Protein AF-A0A3N4SI50-F1 (afdb_monomer_lite)

pLDDT: mean 80.31, std 19.15, range [38.22, 98.5]

Foldseek 3Di:
DPVVLVVVLVVQQVVCVVVVHDPVRSVVSCVVVVSPPDPVVVVVVVVVVVVVVVVVVVVVVVVVVVVVVVVVVVVVVVVVVVVVVVCVVCVVVVVVVVVVVVVVVVVVVVVLVVVVCQQPPPDDPDDQAGPVPRAGPVHPVVVVSVVVVVCCVVVPPVCPVCVVVCPVVVPDPPVDPDDPPPPDDPPDDDDDDPDPDDDD

Secondary structure (DSSP, 8-state):
--HHHHHHHHHHHHHHHHTT--HHHHHHHHHHTTTTS-HHHHHHHHHHHHHHHHHHHHHHHHHHHHHHHHHHHHHHHHHHHHHHHHHHHHHHHHHHHHHHHHHHHHHHHHHHHHHHHHHHTT-SS--SB-TTT-PBSSPHHHHHHHHHHHHHHHH--THHHHHHHGGGTS----SS---S-SSS----------------

Structure (mmCIF, N/CA/C/O backbone):
data_AF-A0A3N4SI50-F1
#
_entry.id   AF-A0A3N4SI50-F1
#
loop_
_atom_site.group_PDB
_atom_site.id
_atom_site.type_symbol
_atom_site.label_atom_id
_atom_site.label_alt_id
_atom_site.label_comp_id
_atom_site.label_asym_id
_atom_site.label_entity_id
_atom_site.label_seq_id
_atom_site.pdbx_PDB_ins_code
_atom_site.Cartn_x
_atom_site.Cartn_y
_atom_site.Cartn_z
_atom_site.occupancy
_atom_site.B_iso_or_equiv
_atom_site.auth_seq_id
_atom_site.auth_comp_id
_atom_site.auth_asym_id
_atom_site.auth_atom_id
_atom_site.pdbx_PDB_model_num
ATOM 1 N N . MET A 1 1 ? -33.464 0.641 62.642 1.00 64.88 1 MET A N 1
ATOM 2 C CA . MET A 1 1 ? -33.722 -0.464 61.691 1.00 64.88 1 MET A CA 1
ATOM 3 C C . MET A 1 1 ? -34.466 0.121 60.498 1.00 64.88 1 MET A C 1
ATOM 5 O O . MET A 1 1 ? -35.507 0.731 60.708 1.00 64.88 1 MET A O 1
ATOM 9 N N . ASN A 1 2 ? -33.907 0.059 59.286 1.00 85.38 2 ASN A N 1
ATOM 10 C CA . ASN A 1 2 ? -34.529 0.665 58.105 1.00 85.38 2 ASN A CA 1
ATOM 11 C C . ASN A 1 2 ? -35.587 -0.292 57.536 1.00 85.38 2 ASN A C 1
ATOM 13 O O . ASN A 1 2 ? -35.250 -1.303 56.927 1.00 85.38 2 ASN A O 1
ATOM 17 N N . THR A 1 3 ? -36.867 0.011 57.743 1.00 89.81 3 THR A N 1
ATOM 18 C CA . THR A 1 3 ? -37.984 -0.847 57.311 1.00 89.81 3 THR A CA 1
ATOM 19 C C . THR A 1 3 ? -38.009 -1.073 55.799 1.00 89.81 3 THR A C 1
ATOM 21 O O . THR A 1 3 ? -38.461 -2.122 55.349 1.00 89.81 3 THR A O 1
ATOM 24 N N . LYS A 1 4 ? -37.460 -0.143 55.004 1.00 86.81 4 LYS A N 1
ATOM 25 C CA . LYS A 1 4 ? -37.360 -0.301 53.549 1.00 86.81 4 LYS A CA 1
ATOM 26 C C . LYS A 1 4 ? -36.383 -1.408 53.155 1.00 86.81 4 LYS A C 1
ATOM 28 O O . LYS A 1 4 ? -36.741 -2.226 52.318 1.00 86.81 4 LYS A O 1
ATOM 33 N N . SER A 1 5 ? -35.195 -1.481 53.766 1.00 86.31 5 SER A N 1
ATOM 34 C CA . SER A 1 5 ? -34.220 -2.527 53.407 1.00 86.31 5 SER A CA 1
ATOM 35 C C . SER A 1 5 ? -34.700 -3.913 53.832 1.00 86.31 5 SER A C 1
ATOM 37 O O . SER A 1 5 ? -34.540 -4.873 53.083 1.00 86.31 5 SER A O 1
ATOM 39 N N . VAL A 1 6 ? -35.365 -4.001 54.988 1.00 90.56 6 VAL A N 1
ATOM 40 C CA . VAL A 1 6 ? -35.972 -5.246 55.478 1.00 90.56 6 VAL A CA 1
ATOM 41 C C . VAL A 1 6 ? -37.062 -5.732 54.518 1.00 90.56 6 VAL A C 1
ATOM 43 O O . VAL A 1 6 ? -37.076 -6.907 54.160 1.00 90.56 6 VAL A O 1
ATOM 46 N N . ASN A 1 7 ? -37.926 -4.833 54.037 1.00 94.06 7 ASN A N 1
ATOM 47 C CA . ASN A 1 7 ? -38.970 -5.186 53.072 1.00 94.06 7 ASN A CA 1
ATOM 48 C C . ASN A 1 7 ? -38.390 -5.593 51.706 1.00 94.06 7 ASN A C 1
ATOM 50 O O . ASN A 1 7 ? -38.858 -6.567 51.117 1.00 94.06 7 ASN A O 1
ATOM 54 N N . SER A 1 8 ? -37.350 -4.905 51.221 1.00 91.88 8 SER A N 1
ATOM 55 C CA . SER A 1 8 ? -36.653 -5.289 49.985 1.00 91.88 8 SER A CA 1
ATOM 56 C C . SER A 1 8 ? -36.004 -6.673 50.099 1.00 91.88 8 SER A C 1
ATOM 58 O O . SER A 1 8 ? -36.165 -7.498 49.201 1.00 91.88 8 SER A O 1
ATOM 60 N N . ALA A 1 9 ? -35.338 -6.971 51.221 1.00 94.31 9 ALA A N 1
ATOM 61 C CA . ALA A 1 9 ? -34.749 -8.286 51.475 1.00 94.31 9 ALA A CA 1
ATOM 62 C C . ALA A 1 9 ? -35.808 -9.390 51.563 1.00 94.31 9 ALA A C 1
ATOM 64 O O . ALA A 1 9 ? -35.631 -10.450 50.965 1.00 94.31 9 ALA A O 1
ATOM 65 N N . ALA A 1 10 ? -36.935 -9.132 52.232 1.00 95.69 10 ALA A N 1
ATOM 66 C CA . ALA A 1 10 ? -38.049 -10.075 52.293 1.00 95.69 10 ALA A CA 1
ATOM 67 C C . ALA A 1 10 ? -38.590 -10.418 50.893 1.00 95.69 10 ALA A C 1
ATOM 69 O O . ALA A 1 10 ? -38.858 -11.585 50.614 1.00 95.69 10 ALA A O 1
ATOM 70 N N . GLY A 1 11 ? -38.685 -9.429 49.996 1.00 95.19 11 GLY A N 1
ATOM 71 C CA . GLY A 1 11 ? -39.087 -9.644 48.603 1.00 95.19 11 GLY A CA 1
ATOM 72 C C . GLY A 1 11 ? -38.116 -10.537 47.823 1.00 95.19 11 GLY A C 1
ATOM 73 O O . GLY A 1 11 ? -38.549 -11.491 47.176 1.00 95.19 11 GLY A O 1
ATOM 74 N N . VAL A 1 12 ? -36.806 -10.280 47.927 1.00 95.50 12 VAL A N 1
ATOM 75 C CA . VAL A 1 12 ? -35.766 -11.095 47.265 1.00 95.50 12 VAL A CA 1
ATOM 76 C C . VAL A 1 12 ? -35.757 -12.529 47.802 1.00 95.50 12 VAL A C 1
ATOM 78 O O . VAL A 1 12 ? -35.697 -13.479 47.020 1.00 95.50 12 VAL A O 1
ATOM 81 N N . ILE A 1 13 ? -35.885 -12.703 49.121 1.00 96.56 13 ILE A N 1
ATOM 82 C CA . ILE A 1 13 ? -35.959 -14.025 49.759 1.00 96.56 13 ILE A CA 1
ATOM 83 C C . ILE A 1 13 ? -37.198 -14.783 49.277 1.00 96.56 13 ILE A C 1
ATOM 85 O O . ILE A 1 13 ? -37.081 -15.940 48.880 1.00 96.56 13 ILE A O 1
ATOM 89 N N . LEU A 1 14 ? -38.372 -14.142 49.265 1.00 97.12 14 LEU A N 1
ATOM 90 C CA . LEU A 1 14 ? -39.615 -14.770 48.814 1.00 97.12 14 LEU A CA 1
ATOM 91 C C . LEU A 1 14 ? -39.518 -15.217 47.347 1.00 97.12 14 LEU A C 1
ATOM 93 O O . LEU A 1 14 ? -39.900 -16.339 47.019 1.00 97.12 14 LEU A O 1
ATOM 97 N N . ALA A 1 15 ? -38.959 -14.371 46.476 1.00 96.81 15 ALA A N 1
ATOM 98 C CA . ALA A 1 15 ? -38.754 -14.698 45.067 1.00 96.81 15 ALA A CA 1
ATOM 99 C C . ALA A 1 15 ? -37.772 -15.868 44.875 1.00 96.81 15 ALA A C 1
ATOM 101 O O . ALA A 1 15 ? -38.022 -16.763 44.067 1.00 96.81 15 ALA A O 1
ATOM 102 N N . ALA A 1 16 ? -36.676 -15.903 45.637 1.00 96.06 16 ALA A N 1
ATOM 103 C CA . ALA A 1 16 ? -35.707 -16.995 45.585 1.00 96.06 16 ALA A CA 1
ATOM 104 C C . ALA A 1 16 ? -36.288 -18.317 46.124 1.00 96.06 16 ALA A C 1
ATOM 106 O O . ALA A 1 16 ? -36.050 -19.378 45.540 1.00 96.06 16 ALA A O 1
ATOM 107 N N . LEU A 1 17 ? -37.100 -18.262 47.185 1.00 95.94 17 LEU A N 1
ATOM 108 C CA . LEU A 1 17 ? -37.821 -19.421 47.720 1.00 95.94 17 LEU A CA 1
ATOM 109 C C . LEU A 1 17 ? -38.847 -19.968 46.721 1.00 95.94 17 LEU A C 1
ATOM 111 O O . LEU A 1 17 ? -38.931 -21.181 46.553 1.00 95.94 17 LEU A O 1
ATOM 115 N N . ALA A 1 18 ? -39.564 -19.101 46.000 1.00 97.38 18 ALA A N 1
ATOM 116 C CA . ALA A 1 18 ? -40.487 -19.521 44.941 1.00 97.38 18 ALA A CA 1
ATOM 117 C C . ALA A 1 18 ? -39.779 -20.266 43.790 1.00 97.38 18 ALA A C 1
ATOM 119 O O . ALA A 1 18 ? -40.390 -21.090 43.115 1.00 97.38 18 ALA A O 1
ATOM 120 N N . GLN A 1 19 ? -38.481 -20.016 43.591 1.00 96.56 19 GLN A N 1
ATOM 121 C CA . GLN A 1 19 ? -37.628 -20.740 42.642 1.00 96.56 19 GLN A CA 1
ATOM 122 C C . GLN A 1 19 ? -36.961 -21.993 43.246 1.00 96.56 19 GLN A C 1
ATOM 124 O O . GLN A 1 19 ? -36.093 -22.579 42.603 1.00 96.56 19 GLN A O 1
ATOM 129 N N . ASN A 1 20 ? -37.320 -22.402 44.470 1.00 96.44 20 ASN A N 1
ATOM 130 C CA . ASN A 1 20 ? -36.688 -23.501 45.212 1.00 96.44 20 ASN A CA 1
ATOM 131 C C . ASN A 1 20 ? -35.159 -23.355 45.356 1.00 96.44 20 ASN A C 1
ATOM 133 O O . ASN A 1 20 ? -34.418 -24.341 45.331 1.00 96.44 20 ASN A O 1
ATOM 137 N N . ARG A 1 21 ? -34.656 -22.121 45.494 1.00 94.94 21 ARG A N 1
ATOM 138 C CA . ARG A 1 21 ? -33.222 -21.878 45.708 1.00 94.94 21 ARG A CA 1
ATOM 139 C C . ARG A 1 21 ? -32.805 -22.352 47.104 1.00 94.94 21 ARG A C 1
ATOM 141 O O . ARG A 1 21 ? -33.527 -22.167 48.080 1.00 94.94 21 ARG A O 1
ATOM 148 N N . THR A 1 22 ? -31.606 -22.924 47.208 1.00 97.06 22 THR A N 1
ATOM 149 C CA . THR A 1 22 ? -30.990 -23.279 48.498 1.00 97.06 22 THR A CA 1
ATOM 150 C C . THR A 1 22 ? -30.609 -22.024 49.288 1.00 97.06 22 THR A C 1
ATOM 152 O O . THR A 1 22 ? -30.542 -20.929 48.731 1.00 97.06 22 THR A O 1
ATOM 155 N N . ALA A 1 23 ? -30.284 -22.171 50.576 1.00 95.00 23 ALA A N 1
ATOM 156 C CA . ALA A 1 23 ? -29.818 -21.056 51.407 1.00 95.00 23 ALA A CA 1
ATOM 157 C C . ALA A 1 23 ? -28.616 -20.309 50.793 1.00 95.00 23 ALA A C 1
ATOM 159 O O . ALA A 1 23 ? -28.591 -19.082 50.800 1.00 95.00 23 ALA A O 1
ATOM 160 N N . ALA A 1 24 ? -27.671 -21.034 50.181 1.00 94.81 24 ALA A N 1
ATOM 161 C CA . ALA A 1 24 ? -26.560 -20.433 49.441 1.00 94.81 24 ALA A CA 1
ATOM 162 C C . ALA A 1 24 ? -27.048 -19.626 48.223 1.00 94.81 24 ALA A C 1
ATOM 164 O O . ALA A 1 24 ? -26.570 -18.524 47.977 1.00 94.81 24 ALA A O 1
ATOM 165 N N . GLY A 1 25 ? -28.047 -20.135 47.495 1.00 94.31 25 GLY A N 1
ATOM 166 C CA . GLY A 1 25 ? -28.667 -19.414 46.383 1.00 94.31 25 GLY A CA 1
ATOM 167 C C . GLY A 1 25 ? -29.425 -18.155 46.816 1.00 94.31 25 GLY A C 1
ATOM 168 O O . GLY A 1 25 ? -29.418 -17.170 46.084 1.00 94.31 25 GLY A O 1
ATOM 169 N N . ILE A 1 26 ? -30.047 -18.164 47.999 1.00 95.31 26 ILE A N 1
ATOM 170 C CA . ILE A 1 26 ? -30.710 -16.990 48.588 1.00 95.31 26 ILE A CA 1
ATOM 171 C C . ILE A 1 26 ? -29.673 -15.953 49.029 1.00 95.31 26 ILE A C 1
ATOM 173 O O . ILE A 1 26 ? -29.846 -14.771 48.745 1.00 95.31 26 ILE A O 1
ATOM 177 N N . ALA A 1 27 ? -28.583 -16.381 49.673 1.00 92.62 27 ALA A N 1
ATOM 178 C CA . ALA A 1 27 ? -27.484 -15.493 50.047 1.00 92.62 27 ALA A CA 1
ATOM 179 C C . ALA A 1 27 ? -26.884 -14.806 48.810 1.00 92.62 27 ALA A C 1
ATOM 181 O O . ALA A 1 27 ? -26.760 -13.586 48.792 1.00 92.62 27 ALA A O 1
ATOM 182 N N . LEU A 1 28 ? -26.642 -15.565 47.738 1.00 92.75 28 LEU A N 1
ATOM 183 C CA . LEU A 1 28 ? -26.127 -15.038 46.472 1.00 92.75 28 LEU A CA 1
ATOM 184 C C . LEU A 1 28 ? -27.125 -14.088 45.781 1.00 92.75 28 LEU A C 1
ATOM 186 O O . LEU A 1 28 ? -26.728 -13.104 45.160 1.00 92.75 28 LEU A O 1
ATOM 190 N N . ALA A 1 29 ? -28.434 -14.333 45.917 1.00 92.31 29 ALA A N 1
ATOM 191 C CA . ALA A 1 29 ? -29.478 -13.423 45.439 1.00 92.31 29 ALA A CA 1
ATOM 192 C C . ALA A 1 29 ? -29.528 -12.108 46.241 1.00 92.31 29 ALA A C 1
ATOM 194 O O . ALA A 1 29 ? -29.706 -11.039 45.666 1.00 92.31 29 ALA A O 1
ATOM 195 N N . LEU A 1 30 ? -29.345 -12.165 47.563 1.00 93.19 30 LEU A N 1
ATOM 196 C CA . LEU A 1 30 ? -29.268 -10.974 48.416 1.00 93.19 30 LEU A CA 1
ATOM 197 C C . LEU A 1 30 ? -27.982 -10.173 48.170 1.00 93.19 30 LEU A C 1
ATOM 199 O O . LEU A 1 30 ? -28.022 -8.944 48.166 1.00 93.19 30 LEU A O 1
ATOM 203 N N . GLU A 1 31 ? -26.864 -10.860 47.938 1.00 89.81 31 GLU A N 1
ATOM 204 C CA . GLU A 1 31 ? -25.577 -10.251 47.600 1.00 89.81 31 GLU A CA 1
ATOM 205 C C . GLU A 1 31 ? -25.619 -9.567 46.229 1.00 89.81 31 GLU A C 1
ATOM 207 O O . GLU A 1 31 ? -25.266 -8.398 46.120 1.00 89.81 31 GLU A O 1
ATOM 212 N N . SER A 1 32 ? -26.158 -10.237 45.204 1.00 87.06 32 SER A N 1
ATOM 213 C CA . SER A 1 32 ? -26.346 -9.650 43.863 1.00 87.06 32 SER A CA 1
ATOM 214 C C . SER A 1 32 ? -27.360 -8.504 43.830 1.00 87.06 32 SER A C 1
ATOM 216 O O . SER A 1 32 ? -27.238 -7.603 43.005 1.00 87.06 32 SER A O 1
ATOM 218 N N . ALA A 1 33 ? -28.328 -8.490 44.749 1.00 88.25 33 ALA A N 1
ATOM 219 C CA . ALA A 1 33 ? -29.213 -7.347 44.963 1.00 88.25 33 ALA A CA 1
ATOM 220 C C . ALA A 1 33 ? -28.548 -6.197 45.754 1.00 88.25 33 ALA A C 1
ATOM 222 O O . ALA A 1 33 ? -29.201 -5.186 46.010 1.00 88.25 33 ALA A O 1
ATOM 223 N N . GLY A 1 34 ? -27.289 -6.350 46.187 1.00 86.88 34 GLY A N 1
ATOM 224 C CA . GLY A 1 34 ? -26.553 -5.362 46.981 1.00 86.88 34 GLY A CA 1
ATOM 225 C C . GLY A 1 34 ? -27.074 -5.193 48.412 1.00 86.88 34 GLY A C 1
ATOM 226 O O . GLY A 1 34 ? -26.699 -4.246 49.097 1.00 86.88 34 GLY A O 1
ATOM 227 N N . LEU A 1 35 ? -27.944 -6.091 48.891 1.00 90.00 35 LEU A N 1
ATOM 228 C CA . LEU A 1 35 ? -28.627 -5.959 50.186 1.00 90.00 35 LEU A CA 1
ATOM 229 C C . LEU A 1 35 ? -27.773 -6.405 51.379 1.00 90.00 35 LEU A C 1
ATOM 231 O O . LEU A 1 35 ? -28.127 -6.115 52.521 1.00 90.00 35 LEU A O 1
ATOM 235 N N . LEU A 1 36 ? -26.671 -7.113 51.119 1.00 89.19 36 LEU A N 1
ATOM 236 C CA . LEU A 1 36 ? -25.689 -7.515 52.133 1.00 89.19 36 LEU A CA 1
ATOM 237 C C . LEU A 1 36 ? -24.521 -6.525 52.260 1.00 89.19 36 LEU A C 1
ATOM 239 O O . LEU A 1 36 ? -23.681 -6.686 53.142 1.00 89.19 36 LEU A O 1
ATOM 243 N N . MET A 1 37 ? -24.469 -5.505 51.401 1.00 90.25 37 MET A N 1
ATOM 244 C CA . MET A 1 37 ? -23.408 -4.502 51.392 1.00 90.25 37 MET A CA 1
ATOM 245 C C . MET A 1 37 ? -23.799 -3.269 52.205 1.00 90.25 37 MET A C 1
ATOM 247 O O . MET A 1 37 ? -24.982 -2.951 52.356 1.00 90.25 37 MET A O 1
ATOM 251 N N . SER A 1 38 ? -22.800 -2.551 52.726 1.00 89.31 38 SER A N 1
ATOM 252 C CA . SER A 1 38 ? -23.051 -1.217 53.271 1.00 89.31 38 SER A CA 1
ATOM 253 C C . SER A 1 38 ? -23.469 -0.273 52.131 1.00 89.31 38 SER A C 1
ATOM 255 O O . SER A 1 38 ? -23.073 -0.489 50.980 1.00 89.31 38 SER A O 1
ATOM 257 N N . PRO A 1 39 ? -24.278 0.763 52.407 1.00 83.50 39 PRO A N 1
ATOM 258 C CA . PRO A 1 39 ? -24.694 1.711 51.377 1.00 83.50 39 PRO A CA 1
ATOM 259 C C . PRO A 1 39 ? -23.504 2.423 50.717 1.00 83.50 39 PRO A C 1
ATOM 261 O O . PRO A 1 39 ? -23.576 2.731 49.532 1.00 83.50 39 PRO A O 1
ATOM 264 N N . GLU A 1 40 ? -22.405 2.631 51.446 1.00 89.50 40 GLU A N 1
ATOM 265 C CA . GLU A 1 40 ? -21.154 3.175 50.909 1.00 89.50 40 GLU A CA 1
ATOM 266 C C . GLU A 1 40 ? -20.523 2.202 49.906 1.00 89.50 40 GLU A C 1
ATOM 268 O O . GLU A 1 40 ? -20.266 2.576 48.768 1.00 89.50 40 GLU A O 1
ATOM 273 N N . ALA A 1 41 ? -20.381 0.925 50.273 1.00 90.19 41 ALA A N 1
ATOM 274 C CA . ALA A 1 41 ? -19.809 -0.082 49.383 1.00 90.19 41 ALA A CA 1
ATOM 275 C C . ALA A 1 41 ? -20.677 -0.324 48.130 1.00 90.19 41 ALA A C 1
ATOM 277 O O . ALA A 1 41 ? -20.154 -0.578 47.046 1.00 90.19 41 ALA A O 1
ATOM 278 N N . ALA A 1 42 ? -22.006 -0.228 48.255 1.00 84.19 42 ALA A N 1
ATOM 279 C CA . ALA A 1 42 ? -22.916 -0.300 47.113 1.00 84.19 42 ALA A CA 1
ATOM 280 C C . ALA A 1 42 ? -22.772 0.918 46.181 1.00 84.19 42 ALA A C 1
ATOM 282 O O . ALA A 1 42 ? -22.823 0.762 44.961 1.00 84.19 42 ALA A O 1
ATOM 283 N N . ALA A 1 43 ? -22.566 2.117 46.738 1.00 87.50 43 ALA A N 1
ATOM 284 C CA . ALA A 1 43 ? -22.291 3.320 45.957 1.00 87.50 43 ALA A CA 1
ATOM 285 C C . ALA A 1 43 ? -20.937 3.229 45.232 1.00 87.50 43 ALA A C 1
ATOM 287 O O . ALA A 1 43 ? -20.865 3.552 44.047 1.00 87.50 43 ALA A O 1
ATOM 288 N N . ASP A 1 44 ? -19.901 2.709 45.893 1.00 91.12 44 ASP A N 1
ATOM 289 C CA . ASP A 1 44 ? -18.579 2.502 45.293 1.00 91.12 44 ASP A CA 1
ATOM 290 C C . ASP A 1 44 ? -18.628 1.476 44.151 1.00 91.12 44 ASP A C 1
ATOM 292 O O . ASP A 1 44 ? -18.066 1.702 43.076 1.00 91.12 44 ASP A O 1
ATOM 296 N N . LEU A 1 45 ? -19.355 0.366 44.326 1.00 88.12 45 LEU A N 1
ATOM 297 C CA . LEU A 1 45 ? -19.574 -0.602 43.247 1.00 88.12 45 LEU A CA 1
ATOM 298 C C . LEU A 1 45 ? -20.359 -0.002 42.078 1.00 88.12 45 LEU A C 1
ATOM 300 O O . LEU A 1 45 ? -20.024 -0.252 40.923 1.00 88.12 45 LEU A O 1
ATOM 304 N N . ALA A 1 46 ? -21.386 0.803 42.352 1.00 86.88 46 ALA A N 1
ATOM 305 C CA . ALA A 1 46 ? -22.135 1.479 41.299 1.00 86.88 46 ALA A CA 1
ATOM 306 C C . ALA A 1 46 ? -21.251 2.477 40.529 1.00 86.88 46 ALA A C 1
ATOM 308 O O . ALA A 1 46 ? -21.308 2.524 39.297 1.00 86.88 46 ALA A O 1
ATOM 309 N N . SER A 1 47 ? -20.398 3.228 41.234 1.00 91.94 47 SER A N 1
ATOM 310 C CA . SER A 1 47 ? -19.430 4.147 40.625 1.00 91.94 47 SER A CA 1
ATOM 311 C C . SER A 1 47 ? -18.433 3.392 39.749 1.00 91.94 47 SER A C 1
ATOM 313 O O . SER A 1 47 ? -18.326 3.670 38.559 1.00 91.94 47 SER A O 1
ATOM 315 N N . THR A 1 48 ? -17.774 2.370 40.298 1.00 93.44 48 THR A N 1
ATOM 316 C CA . THR A 1 48 ? -16.769 1.578 39.566 1.00 93.44 48 THR A CA 1
ATOM 317 C C . THR A 1 48 ? -17.365 0.820 38.382 1.00 93.44 48 THR A C 1
ATOM 319 O O . THR A 1 48 ? -16.731 0.736 37.334 1.00 93.44 48 THR A O 1
ATOM 322 N N . SER A 1 49 ? -18.596 0.312 38.499 1.00 91.62 49 SER A N 1
ATOM 323 C CA . SER A 1 49 ? -19.313 -0.294 37.373 1.00 91.62 49 SER A CA 1
ATOM 324 C C . SER A 1 49 ? -19.603 0.722 36.272 1.00 91.62 49 SER A C 1
ATOM 326 O O . SER A 1 49 ? -19.532 0.369 35.098 1.00 91.62 49 SER A O 1
ATOM 328 N N . THR A 1 50 ? -19.944 1.961 36.629 1.00 95.06 50 THR A N 1
ATOM 329 C CA . THR A 1 50 ? -20.190 3.026 35.649 1.00 95.06 50 THR A CA 1
ATOM 330 C C . THR A 1 50 ? -18.893 3.395 34.935 1.00 95.06 50 THR A C 1
ATOM 332 O O . THR A 1 50 ? -18.862 3.431 33.706 1.00 95.06 50 THR A O 1
ATOM 335 N N . ASP A 1 51 ? -17.801 3.562 35.682 1.00 95.62 51 ASP A N 1
ATOM 336 C CA . ASP A 1 5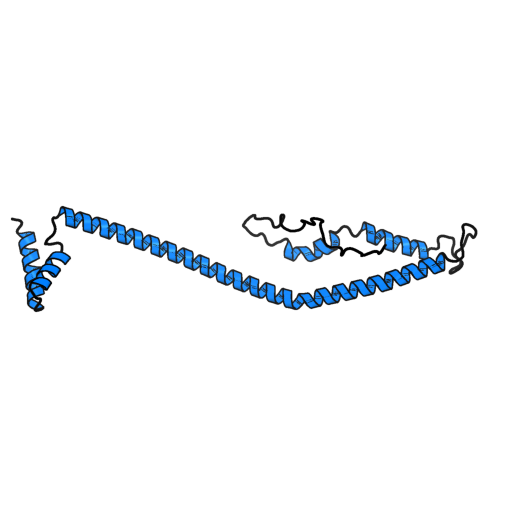1 ? -16.480 3.857 35.121 1.00 95.62 51 ASP A CA 1
ATOM 337 C C . ASP A 1 51 ? -15.993 2.729 34.200 1.00 95.62 51 ASP A C 1
ATOM 339 O O . ASP A 1 51 ? -15.496 2.985 33.103 1.00 95.62 51 ASP A O 1
ATOM 343 N N . ALA A 1 52 ? -16.194 1.469 34.597 1.00 95.81 52 ALA A N 1
ATOM 344 C CA . ALA A 1 52 ? -15.838 0.310 33.783 1.00 95.81 52 ALA A CA 1
ATOM 345 C C . ALA A 1 52 ? -16.615 0.265 32.458 1.00 95.81 52 ALA A C 1
ATOM 347 O O . ALA A 1 52 ? -16.033 -0.072 31.426 1.00 95.81 52 ALA A O 1
ATOM 348 N N . VAL A 1 53 ? -17.903 0.630 32.464 1.00 97.06 53 VAL A N 1
ATOM 349 C CA . VAL A 1 53 ? -18.708 0.735 31.236 1.00 97.06 53 VAL A CA 1
ATOM 350 C C . VAL A 1 53 ? -18.171 1.844 30.335 1.00 97.06 53 VAL A C 1
ATOM 352 O O . VAL A 1 53 ? -17.962 1.598 29.151 1.00 97.06 53 VAL A O 1
ATOM 355 N N . VAL A 1 54 ? -17.861 3.023 30.884 1.00 97.38 54 VAL A N 1
ATOM 356 C CA . VAL A 1 54 ? -17.299 4.141 30.106 1.00 97.38 54 VAL A CA 1
ATOM 357 C C . VAL A 1 54 ? -15.965 3.755 29.461 1.00 97.38 54 VAL A C 1
ATOM 359 O O . VAL A 1 54 ? -15.755 4.011 28.276 1.00 97.38 54 VAL A O 1
ATOM 362 N N . VAL A 1 55 ? -15.073 3.098 30.207 1.00 97.88 55 VAL A N 1
ATOM 363 C CA . VAL A 1 55 ? -13.787 2.618 29.676 1.00 97.88 55 VAL A CA 1
ATOM 364 C C . VAL A 1 55 ? -14.001 1.567 28.584 1.00 97.88 55 VAL A C 1
ATOM 366 O O . VAL A 1 55 ? -13.339 1.615 27.547 1.00 97.88 55 VAL A O 1
ATOM 369 N N . ALA A 1 56 ? -14.940 0.637 28.775 1.00 97.19 56 ALA A N 1
ATOM 370 C CA . ALA A 1 56 ? -15.254 -0.378 27.774 1.00 97.19 56 ALA A CA 1
ATOM 371 C C . ALA A 1 56 ? -15.816 0.238 26.483 1.00 97.19 56 ALA A C 1
ATOM 373 O O . ALA A 1 56 ? -15.416 -0.160 25.391 1.00 97.19 56 ALA A O 1
ATOM 374 N N . GLU A 1 57 ? -16.699 1.232 26.587 1.00 97.88 57 GLU A N 1
ATOM 375 C CA . GLU A 1 57 ? -17.240 1.952 25.430 1.00 97.88 57 GLU A CA 1
ATOM 376 C C . GLU A 1 57 ? -16.143 2.703 24.668 1.00 97.88 57 GLU A C 1
ATOM 378 O O . GLU A 1 57 ? -16.072 2.611 23.441 1.00 97.88 57 GLU A O 1
ATOM 383 N N . GLN A 1 58 ? -15.239 3.383 25.379 1.00 98.12 58 GLN A N 1
ATOM 384 C CA . GLN A 1 58 ? -14.094 4.060 24.766 1.00 98.12 58 GLN A CA 1
ATOM 385 C C . GLN A 1 58 ? -13.177 3.080 24.026 1.00 98.12 58 GLN A C 1
ATOM 387 O O . GLN A 1 58 ? -12.811 3.341 22.880 1.00 98.12 58 GLN A O 1
ATOM 392 N N . ALA A 1 59 ? -12.868 1.934 24.638 1.00 97.75 59 ALA A N 1
ATOM 393 C CA . ALA A 1 59 ? -12.049 0.895 24.018 1.00 97.75 59 ALA A CA 1
ATOM 394 C C . ALA A 1 59 ? -12.717 0.296 22.768 1.00 97.75 59 ALA A C 1
ATOM 396 O O . ALA A 1 59 ? -12.051 0.032 21.767 1.00 97.75 59 ALA A O 1
ATOM 397 N N . VAL A 1 60 ? -14.042 0.109 22.788 1.00 98.19 60 VAL A N 1
ATOM 398 C CA . VAL A 1 60 ? -14.797 -0.362 21.616 1.00 98.19 60 VAL A CA 1
ATOM 399 C C . VAL A 1 60 ? -14.747 0.659 20.479 1.00 98.19 60 VAL A C 1
ATOM 401 O O . VAL A 1 60 ? -14.574 0.271 19.323 1.00 98.19 60 VAL A O 1
ATOM 404 N N . GLU A 1 61 ? -14.879 1.952 20.774 1.00 98.25 61 GLU A N 1
ATOM 405 C CA . GLU A 1 61 ? -14.779 3.004 19.756 1.00 98.25 61 GLU A CA 1
ATOM 406 C C . GLU A 1 61 ? -13.362 3.139 19.184 1.00 98.25 61 GLU A C 1
ATOM 408 O O . GLU A 1 61 ? -13.201 3.324 17.977 1.00 98.25 61 GLU A O 1
ATOM 413 N N . GLU A 1 62 ? -12.326 2.995 20.010 1.00 98.31 62 GLU A N 1
ATOM 414 C CA . GLU A 1 62 ? -10.937 2.945 19.547 1.00 98.31 62 GLU A CA 1
ATOM 415 C C . GLU A 1 62 ? -10.701 1.748 18.617 1.00 98.31 62 GLU A C 1
ATOM 417 O O . GLU A 1 62 ? -10.237 1.927 17.490 1.00 98.31 62 GLU A O 1
ATOM 422 N N . LEU A 1 63 ? -11.148 0.554 19.015 1.00 98.12 63 LEU A N 1
ATOM 423 C CA . LEU A 1 63 ? -11.016 -0.656 18.205 1.00 98.12 63 LEU A CA 1
ATOM 424 C C . LEU A 1 63 ? -11.748 -0.545 16.856 1.00 98.12 63 LEU A C 1
ATOM 426 O O . LEU A 1 63 ? -11.249 -1.021 15.834 1.00 98.12 63 LEU A O 1
ATOM 430 N N . LYS A 1 64 ? -12.918 0.107 16.815 1.00 98.25 64 LYS A N 1
ATOM 431 C CA . LYS A 1 64 ? -13.625 0.389 15.552 1.00 98.25 64 LYS A CA 1
ATOM 432 C C . LYS A 1 64 ? -12.791 1.278 14.630 1.00 98.25 64 LYS A C 1
ATOM 434 O O . LYS A 1 64 ? -12.660 0.960 13.448 1.00 98.25 64 LYS A O 1
ATOM 439 N N . ARG A 1 65 ? -12.180 2.344 15.158 1.00 98.38 65 ARG A N 1
ATOM 440 C CA . ARG A 1 65 ? -11.302 3.232 14.373 1.00 98.38 65 ARG A CA 1
ATOM 441 C C . ARG A 1 65 ? -10.088 2.482 13.834 1.00 98.38 65 ARG A C 1
ATOM 443 O O . ARG A 1 65 ? -9.762 2.618 12.655 1.00 98.38 65 ARG A O 1
ATOM 450 N N . GLU A 1 66 ? -9.447 1.659 14.659 1.00 97.94 66 GLU A N 1
ATOM 451 C CA . GLU A 1 66 ? -8.319 0.824 14.230 1.00 97.94 66 GLU A CA 1
ATOM 452 C C . GLU A 1 66 ? -8.722 -0.176 13.143 1.00 97.94 66 GLU A C 1
ATOM 454 O O . GLU A 1 66 ? -7.981 -0.386 12.176 1.00 97.94 66 GLU A O 1
ATOM 459 N N . HIS A 1 67 ? -9.916 -0.763 13.253 1.00 98.12 67 HIS A N 1
ATOM 460 C CA . HIS A 1 67 ? -10.442 -1.671 12.243 1.00 98.12 67 HIS A CA 1
ATOM 461 C C . HIS A 1 67 ? -10.673 -0.966 10.900 1.00 98.12 67 HIS A C 1
ATOM 463 O O . HIS A 1 67 ? -10.293 -1.496 9.854 1.00 98.12 67 HIS A O 1
ATOM 469 N N . GLU A 1 68 ? -11.233 0.245 10.912 1.00 98.31 68 GLU A N 1
ATOM 470 C CA . GLU A 1 68 ? -11.417 1.066 9.710 1.00 98.31 68 GLU A CA 1
ATOM 471 C C . GLU A 1 68 ? -10.082 1.463 9.066 1.00 98.31 68 GLU A C 1
ATOM 473 O O . GLU A 1 68 ? -9.930 1.399 7.844 1.00 98.31 68 GLU A O 1
ATOM 478 N N . VAL A 1 69 ? -9.086 1.853 9.868 1.00 98.25 69 VAL A N 1
ATOM 479 C CA . VAL A 1 69 ? -7.725 2.130 9.375 1.00 98.25 69 VAL A CA 1
ATOM 480 C C . VAL A 1 69 ? -7.118 0.873 8.755 1.00 98.25 69 VAL A C 1
ATOM 482 O O . VAL A 1 69 ? -6.624 0.918 7.630 1.00 98.25 69 VAL A O 1
ATOM 485 N N . SER A 1 70 ? -7.229 -0.268 9.430 1.00 97.75 70 SER A N 1
ATOM 486 C CA . SER A 1 70 ? -6.712 -1.549 8.944 1.00 97.75 70 SER A CA 1
ATOM 487 C C . SER A 1 70 ? -7.410 -2.018 7.664 1.00 97.75 70 SER A C 1
ATOM 489 O O . SER A 1 70 ? -6.779 -2.635 6.808 1.00 97.75 70 SER A O 1
ATOM 491 N N . ALA A 1 71 ? -8.707 -1.745 7.504 1.00 98.50 71 ALA A N 1
ATOM 492 C CA . ALA A 1 71 ? -9.433 -2.011 6.263 1.00 98.50 71 ALA A CA 1
ATOM 493 C C . ALA A 1 71 ? -8.891 -1.155 5.110 1.00 98.50 71 ALA A C 1
ATOM 495 O O . ALA A 1 71 ? -8.496 -1.704 4.084 1.00 98.50 71 ALA A O 1
ATOM 496 N N . ARG A 1 72 ? -8.741 0.160 5.323 1.00 98.25 72 ARG A N 1
ATOM 497 C CA . ARG A 1 72 ? -8.159 1.074 4.325 1.00 98.25 72 ARG A CA 1
ATOM 498 C C . ARG A 1 72 ? -6.741 0.674 3.913 1.00 98.25 72 ARG A C 1
ATOM 500 O O . ARG A 1 72 ? -6.407 0.727 2.731 1.00 98.25 72 ARG A O 1
ATOM 507 N N . LEU A 1 73 ? -5.908 0.254 4.867 1.00 98.00 73 LEU A N 1
ATOM 508 C CA . LEU A 1 73 ? -4.547 -0.205 4.579 1.00 98.00 73 LEU A CA 1
ATOM 509 C C . LEU A 1 73 ? -4.535 -1.492 3.746 1.00 98.00 73 LEU A C 1
ATOM 511 O O . LEU A 1 73 ? -3.735 -1.600 2.819 1.00 98.00 73 LEU A O 1
ATOM 515 N N . ARG A 1 74 ? -5.437 -2.442 4.022 1.00 98.38 74 ARG A N 1
ATOM 516 C CA . ARG A 1 74 ? -5.576 -3.663 3.212 1.00 98.38 74 ARG A CA 1
ATOM 517 C C . ARG A 1 74 ? -5.992 -3.353 1.776 1.00 98.38 74 ARG A C 1
ATOM 519 O O . ARG A 1 74 ? -5.393 -3.900 0.853 1.00 98.38 74 ARG A O 1
ATOM 526 N N . ASP A 1 75 ? -6.937 -2.437 1.582 1.00 98.38 75 ASP A N 1
ATOM 527 C CA . ASP A 1 75 ? -7.359 -2.014 0.241 1.00 98.38 75 ASP A CA 1
ATOM 528 C C . ASP A 1 75 ? -6.207 -1.341 -0.523 1.00 98.38 75 ASP A C 1
ATOM 530 O O . ASP A 1 75 ? -5.971 -1.627 -1.699 1.00 98.38 75 ASP A O 1
ATOM 534 N N . ARG A 1 76 ? -5.426 -0.492 0.160 1.00 98.00 76 ARG A N 1
ATOM 535 C CA . ARG A 1 76 ? -4.257 0.165 -0.437 1.00 98.00 76 ARG A CA 1
ATOM 536 C C . ARG A 1 76 ? -3.152 -0.823 -0.807 1.00 98.00 76 ARG A C 1
ATOM 538 O O . ARG A 1 76 ? -2.531 -0.664 -1.857 1.00 98.00 76 ARG A O 1
ATOM 545 N N . LEU A 1 77 ? -2.908 -1.833 0.027 1.00 98.25 77 LEU A N 1
ATOM 546 C CA . LEU A 1 77 ? -1.962 -2.906 -0.282 1.00 98.25 77 LEU A CA 1
ATOM 547 C C . LEU A 1 77 ? -2.400 -3.683 -1.526 1.00 98.25 77 LEU A C 1
ATOM 549 O O . LEU A 1 77 ? -1.590 -3.859 -2.432 1.00 98.25 77 LEU A O 1
ATOM 553 N N . ALA A 1 78 ? -3.683 -4.039 -1.631 1.00 98.50 78 ALA A N 1
ATOM 554 C CA . ALA A 1 78 ? -4.215 -4.719 -2.811 1.00 98.50 78 ALA A CA 1
ATOM 555 C C . ALA A 1 78 ? -4.061 -3.878 -4.098 1.00 9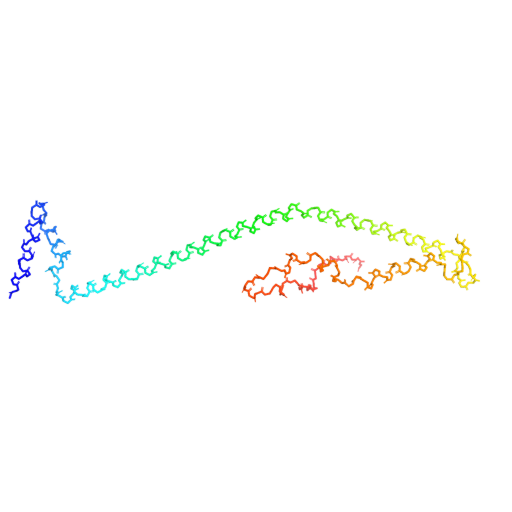8.50 78 ALA A C 1
ATOM 557 O O . ALA A 1 78 ? -3.704 -4.409 -5.153 1.00 98.50 78 ALA A O 1
ATOM 558 N N . GLU A 1 79 ? -4.269 -2.556 -4.032 1.00 98.38 79 GLU A N 1
ATOM 559 C CA . GLU A 1 79 ? -4.039 -1.652 -5.172 1.00 98.38 79 GLU A CA 1
ATOM 560 C C . GLU A 1 79 ? -2.560 -1.634 -5.601 1.00 98.38 79 GLU A C 1
ATOM 562 O O . GLU A 1 79 ? -2.255 -1.695 -6.799 1.00 98.38 79 GLU A O 1
ATOM 567 N N . LEU A 1 80 ? -1.639 -1.557 -4.634 1.00 97.94 80 LEU A N 1
ATOM 568 C CA . LEU A 1 80 ? -0.197 -1.537 -4.887 1.00 97.94 80 LEU A CA 1
ATOM 569 C C . LEU A 1 80 ? 0.304 -2.867 -5.454 1.00 97.94 80 LEU A C 1
ATOM 571 O O . LEU A 1 80 ? 1.102 -2.863 -6.391 1.00 97.94 80 LEU A O 1
ATOM 575 N N . GLU A 1 81 ? -0.192 -3.994 -4.949 1.00 98.19 81 GLU A N 1
ATOM 576 C CA . GLU A 1 81 ? 0.115 -5.322 -5.482 1.00 98.19 81 GLU A CA 1
ATOM 577 C C . GLU A 1 81 ? -0.378 -5.472 -6.925 1.00 98.19 81 GLU A C 1
ATOM 579 O O . GLU A 1 81 ? 0.373 -5.924 -7.791 1.00 98.19 81 GLU A O 1
ATOM 584 N N . ALA A 1 82 ? -1.591 -4.998 -7.229 1.00 98.44 82 ALA A N 1
ATOM 585 C CA . ALA A 1 82 ? -2.108 -4.991 -8.595 1.00 98.44 82 ALA A CA 1
ATOM 586 C C . ALA A 1 82 ? -1.280 -4.092 -9.530 1.00 98.44 82 ALA A C 1
ATOM 588 O O . ALA A 1 82 ? -1.099 -4.405 -10.707 1.00 98.44 82 ALA A O 1
ATOM 589 N N . TRP A 1 83 ? -0.773 -2.961 -9.032 1.00 97.62 83 TRP A N 1
ATOM 590 C CA . TRP A 1 83 ? 0.117 -2.099 -9.807 1.00 97.62 83 TRP A CA 1
ATOM 591 C C . TRP A 1 83 ? 1.480 -2.749 -10.052 1.00 97.62 83 TRP A C 1
ATOM 593 O O . TRP A 1 83 ? 1.952 -2.733 -11.188 1.00 97.62 83 TRP A O 1
ATOM 603 N N . LYS A 1 84 ? 2.066 -3.376 -9.029 1.00 97.75 84 LYS A N 1
ATOM 604 C CA . LYS A 1 84 ? 3.322 -4.121 -9.145 1.00 97.75 84 LYS A CA 1
ATOM 605 C C . LYS A 1 84 ? 3.207 -5.246 -10.174 1.00 97.75 84 LYS A C 1
ATOM 607 O O . LYS A 1 84 ? 4.072 -5.352 -11.033 1.00 97.75 84 LYS A O 1
ATOM 612 N N . ALA A 1 85 ? 2.111 -6.007 -10.154 1.00 98.25 85 ALA A N 1
ATOM 613 C CA . ALA A 1 85 ? 1.859 -7.062 -11.135 1.00 98.25 85 ALA A CA 1
ATOM 614 C C . ALA A 1 85 ? 1.812 -6.523 -12.579 1.00 98.25 85 ALA A C 1
ATOM 616 O O . ALA A 1 85 ? 2.398 -7.116 -13.483 1.00 98.25 85 ALA A O 1
ATOM 617 N N . ARG A 1 86 ? 1.174 -5.362 -12.802 1.00 97.88 86 ARG A N 1
ATOM 618 C CA . ARG A 1 86 ? 1.170 -4.698 -14.120 1.00 97.88 86 ARG A CA 1
ATOM 619 C C . ARG A 1 86 ? 2.559 -4.223 -14.545 1.00 97.88 86 ARG A C 1
ATOM 621 O O . ARG A 1 86 ? 2.891 -4.292 -15.725 1.00 97.88 86 ARG A O 1
ATOM 628 N N . ASP A 1 87 ? 3.365 -3.707 -13.620 1.00 96.88 87 ASP A N 1
ATOM 629 C CA . ASP A 1 87 ? 4.728 -3.280 -13.950 1.00 96.88 87 ASP A CA 1
ATOM 630 C C . ASP A 1 87 ? 5.626 -4.481 -14.275 1.00 96.88 87 ASP A C 1
ATOM 632 O O . ASP A 1 87 ? 6.352 -4.445 -15.268 1.00 96.88 87 ASP A O 1
ATOM 636 N N . GLU A 1 88 ? 5.500 -5.578 -13.521 1.00 97.75 88 GLU A N 1
ATOM 637 C CA . GLU A 1 88 ? 6.191 -6.847 -13.781 1.00 97.75 88 GLU A CA 1
ATOM 638 C C . GLU A 1 88 ? 5.845 -7.428 -15.163 1.00 97.75 88 GLU A C 1
ATOM 640 O O . GLU A 1 88 ? 6.734 -7.935 -15.848 1.00 97.75 88 GLU A O 1
ATOM 645 N N . GLU A 1 89 ? 4.596 -7.286 -15.621 1.00 97.88 89 GLU A N 1
ATOM 646 C CA . GLU A 1 89 ? 4.171 -7.683 -16.972 1.00 97.88 89 GLU A CA 1
ATOM 647 C C . GLU A 1 89 ? 4.875 -6.863 -18.073 1.00 97.88 89 GLU A C 1
ATOM 649 O O . GLU A 1 89 ? 5.310 -7.401 -19.097 1.00 97.88 89 GLU A O 1
ATOM 654 N N . VAL A 1 90 ? 5.043 -5.554 -17.858 1.00 97.19 90 VAL A N 1
ATOM 655 C CA . VAL A 1 90 ? 5.636 -4.626 -18.840 1.00 97.19 90 VAL A CA 1
ATOM 656 C C . VAL A 1 90 ? 7.170 -4.626 -18.795 1.00 97.19 90 VAL A C 1
ATOM 658 O O . VAL A 1 90 ? 7.834 -4.327 -19.796 1.00 97.19 90 VAL A O 1
ATOM 661 N N . GLN A 1 91 ? 7.767 -4.988 -17.663 1.00 96.81 91 GLN A N 1
ATOM 662 C CA . GLN A 1 91 ? 9.210 -4.979 -17.449 1.00 96.81 91 GLN A CA 1
ATOM 663 C C . GLN A 1 91 ? 10.032 -5.748 -18.502 1.00 96.81 91 GLN A C 1
ATOM 665 O O . GLN A 1 91 ? 10.993 -5.169 -19.026 1.00 96.81 91 GLN A O 1
ATOM 670 N N . PRO A 1 92 ? 9.687 -6.988 -18.908 1.00 97.31 92 PRO A N 1
ATOM 671 C CA . PRO A 1 92 ? 10.432 -7.686 -19.957 1.00 97.31 92 PRO A CA 1
ATOM 672 C C . PRO A 1 92 ? 10.371 -6.958 -21.305 1.00 97.31 92 PRO A C 1
ATOM 674 O O . PRO A 1 92 ? 11.335 -6.992 -22.067 1.00 97.31 92 PRO A O 1
ATOM 677 N N . HIS A 1 93 ? 9.279 -6.245 -21.598 1.00 95.88 93 HIS A N 1
ATOM 678 C CA . HIS A 1 93 ? 9.147 -5.485 -22.843 1.00 95.88 93 HIS A CA 1
ATOM 679 C C . HIS A 1 93 ? 10.060 -4.259 -22.826 1.00 95.88 93 HIS A C 1
ATOM 681 O O . HIS A 1 93 ? 10.757 -3.995 -23.806 1.00 95.88 93 HIS A O 1
ATOM 687 N N . ARG A 1 94 ? 10.132 -3.548 -21.692 1.00 95.44 94 ARG A N 1
ATOM 688 C CA . ARG A 1 94 ? 11.084 -2.440 -21.508 1.00 95.44 94 A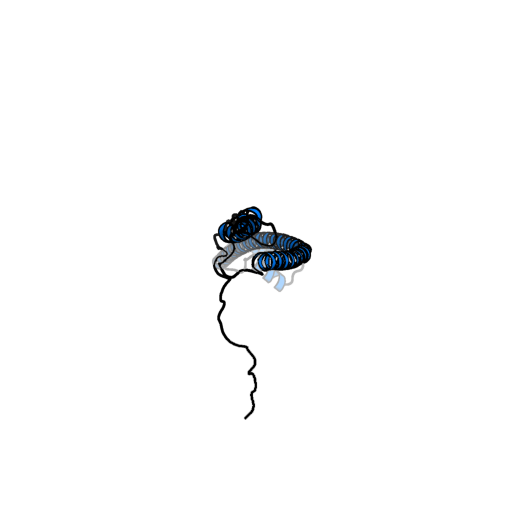RG A CA 1
ATOM 689 C C . ARG A 1 94 ? 12.526 -2.917 -21.658 1.00 95.44 94 ARG A C 1
ATOM 691 O O . ARG A 1 94 ? 13.303 -2.281 -22.368 1.00 95.44 94 ARG A O 1
ATOM 698 N N . GLN A 1 95 ? 12.868 -4.056 -21.057 1.00 93.75 95 GLN A N 1
ATOM 699 C CA . GLN A 1 95 ? 14.194 -4.663 -21.198 1.00 93.75 95 GLN A CA 1
ATOM 700 C C . GLN A 1 95 ? 14.487 -5.061 -22.651 1.00 93.75 95 GLN A C 1
ATOM 702 O O . GLN A 1 95 ? 15.573 -4.777 -23.157 1.00 93.75 95 GLN A O 1
ATOM 707 N N . ALA A 1 96 ? 13.518 -5.655 -23.353 1.00 94.00 96 ALA A N 1
ATOM 708 C CA . ALA A 1 96 ? 13.662 -6.034 -24.755 1.00 94.00 96 ALA A CA 1
ATOM 709 C C . ALA A 1 96 ? 13.872 -4.817 -25.669 1.00 94.00 96 ALA A C 1
ATOM 711 O O . ALA A 1 96 ? 14.765 -4.841 -26.520 1.00 94.00 96 ALA A O 1
ATOM 712 N N . ILE A 1 97 ? 13.104 -3.740 -25.465 1.00 95.00 97 ILE A N 1
ATOM 713 C CA . ILE A 1 97 ? 13.259 -2.470 -26.188 1.00 95.00 97 ILE A CA 1
ATOM 714 C C . ILE A 1 97 ? 14.626 -1.853 -25.885 1.00 95.00 97 ILE A C 1
ATOM 716 O O . ILE A 1 97 ? 15.340 -1.476 -26.812 1.00 95.00 97 ILE A O 1
ATOM 720 N N . GLY A 1 98 ? 15.036 -1.811 -24.614 1.00 93.31 98 GLY A N 1
ATOM 721 C CA . GLY A 1 98 ? 16.358 -1.328 -24.215 1.00 93.31 98 GLY A CA 1
ATOM 722 C C . GLY A 1 98 ? 17.485 -2.105 -24.899 1.00 93.31 98 GLY A C 1
ATOM 723 O O . GLY A 1 98 ? 18.368 -1.513 -25.519 1.00 93.31 98 GLY A O 1
ATOM 724 N N . ALA A 1 99 ? 17.413 -3.437 -24.886 1.00 93.50 99 ALA A N 1
ATOM 725 C CA . ALA A 1 99 ? 18.390 -4.294 -25.550 1.00 93.50 99 ALA A CA 1
ATOM 726 C C . ALA A 1 99 ? 18.397 -4.105 -27.079 1.00 93.50 99 ALA A C 1
ATOM 728 O O . ALA A 1 99 ? 19.463 -4.105 -27.699 1.00 93.50 99 ALA A O 1
ATOM 729 N N . ALA A 1 100 ? 17.229 -3.936 -27.705 1.00 93.06 100 ALA A N 1
ATOM 730 C CA . ALA A 1 100 ? 17.118 -3.665 -29.137 1.00 93.06 100 ALA A CA 1
ATOM 731 C C . ALA A 1 100 ? 17.721 -2.304 -29.513 1.00 93.06 100 ALA A C 1
ATOM 733 O O . ALA A 1 100 ? 18.494 -2.226 -30.471 1.00 93.06 100 ALA A O 1
ATOM 734 N N . ASN A 1 101 ? 17.438 -1.267 -28.724 1.00 92.62 101 ASN A N 1
ATOM 735 C CA . ASN A 1 101 ? 17.997 0.068 -28.909 1.00 92.62 101 ASN A CA 1
ATOM 736 C C . ASN A 1 101 ? 19.522 0.048 -28.784 1.00 92.62 101 ASN A C 1
ATOM 738 O O . ASN A 1 101 ? 20.202 0.565 -29.665 1.00 92.62 101 ASN A O 1
ATOM 742 N N . MET A 1 102 ? 20.072 -0.629 -27.770 1.00 91.81 102 MET A N 1
ATOM 743 C CA . MET A 1 102 ? 21.526 -0.763 -27.606 1.00 91.81 102 MET A CA 1
ATOM 744 C C . MET A 1 102 ? 22.191 -1.462 -28.797 1.00 91.81 102 MET A C 1
ATOM 746 O O . MET A 1 102 ? 23.236 -1.018 -29.273 1.00 91.81 102 MET A O 1
ATOM 750 N N . ARG A 1 103 ? 21.572 -2.520 -29.340 1.00 91.44 103 ARG A N 1
ATOM 751 C CA . ARG A 1 103 ? 22.073 -3.174 -30.561 1.00 91.44 103 ARG A CA 1
ATOM 752 C C . ARG A 1 103 ? 22.040 -2.235 -31.766 1.00 91.44 103 ARG A C 1
ATOM 754 O O . ARG A 1 103 ? 23.012 -2.184 -32.517 1.00 91.44 103 ARG A O 1
ATOM 761 N N . MET A 1 104 ? 20.945 -1.499 -31.953 1.00 91.25 104 MET A N 1
ATOM 762 C CA . MET A 1 104 ? 20.811 -0.544 -33.056 1.00 91.25 104 MET A CA 1
ATOM 763 C C . MET A 1 104 ? 21.860 0.567 -32.960 1.00 91.25 104 MET A C 1
ATOM 765 O O . MET A 1 104 ? 22.527 0.856 -33.951 1.00 91.25 104 MET A O 1
ATOM 769 N N . ILE A 1 105 ? 22.051 1.132 -31.764 1.00 89.12 105 ILE A N 1
ATOM 770 C CA . ILE A 1 105 ? 23.082 2.138 -31.488 1.00 89.12 105 ILE A CA 1
ATOM 771 C C . ILE A 1 105 ? 24.457 1.589 -31.876 1.00 89.12 105 ILE A C 1
ATOM 773 O O . ILE A 1 105 ? 25.140 2.215 -32.681 1.00 89.12 105 ILE A O 1
ATOM 777 N N . GLY A 1 106 ? 24.820 0.380 -31.435 1.00 87.12 106 GLY A N 1
ATOM 778 C CA . GLY A 1 106 ? 26.104 -0.231 -31.797 1.00 87.12 106 GLY A CA 1
ATOM 779 C C . GLY A 1 106 ? 26.298 -0.411 -33.312 1.00 87.12 106 GLY A C 1
ATOM 780 O O . GLY A 1 106 ? 27.376 -0.143 -33.846 1.00 87.12 106 GLY A O 1
ATOM 781 N N . VAL A 1 107 ? 25.252 -0.807 -34.049 1.00 91.94 107 VAL A N 1
ATOM 782 C CA . VAL A 1 107 ? 25.307 -0.900 -35.522 1.00 91.94 107 VAL A CA 1
ATOM 783 C C . VAL A 1 107 ? 25.514 0.475 -36.158 1.00 91.94 107 VAL A C 1
ATOM 785 O O . VAL A 1 107 ? 26.314 0.609 -37.091 1.00 91.94 107 VAL A O 1
ATOM 788 N N . LEU A 1 108 ? 24.808 1.498 -35.676 1.00 88.12 108 LEU A N 1
ATOM 789 C CA . LEU A 1 108 ? 24.939 2.866 -36.173 1.00 88.12 108 LEU A CA 1
ATOM 790 C C . LEU A 1 108 ? 26.331 3.434 -35.883 1.00 88.12 108 LEU A C 1
ATOM 792 O O . LEU A 1 108 ? 26.950 3.990 -36.788 1.00 88.12 108 LEU A O 1
ATOM 796 N N . GLU A 1 109 ? 26.877 3.217 -34.689 1.00 88.88 109 GLU A N 1
ATOM 797 C CA . GLU A 1 109 ? 28.232 3.636 -34.321 1.00 88.88 109 GLU A CA 1
ATOM 798 C C . GLU A 1 109 ? 29.299 3.006 -35.222 1.00 88.88 109 GLU A C 1
ATOM 800 O O . GLU A 1 109 ? 30.199 3.700 -35.704 1.00 88.88 109 GLU A O 1
ATOM 805 N N . LEU A 1 110 ? 29.186 1.705 -35.514 1.00 90.88 110 LEU A N 1
ATOM 806 C CA . LEU A 1 110 ? 30.095 1.024 -36.438 1.00 90.88 110 LEU A CA 1
ATOM 807 C C . LEU A 1 110 ? 29.995 1.590 -37.859 1.00 90.88 110 LEU A C 1
ATOM 809 O O . LEU A 1 110 ? 31.023 1.786 -38.514 1.00 90.88 110 LEU A O 1
ATOM 813 N N . ARG A 1 111 ? 28.779 1.887 -38.337 1.00 87.50 111 ARG A N 1
ATOM 814 C CA . ARG A 1 111 ? 28.567 2.529 -39.645 1.00 87.50 111 ARG A CA 1
ATOM 815 C C . ARG A 1 111 ? 29.193 3.922 -39.682 1.00 87.50 111 ARG A C 1
ATOM 817 O O . ARG A 1 111 ? 29.956 4.199 -40.603 1.00 87.50 111 ARG A O 1
ATOM 824 N N . ILE A 1 112 ? 28.954 4.749 -38.664 1.00 86.25 112 ILE A N 1
ATOM 825 C CA . ILE A 1 112 ? 29.546 6.090 -38.533 1.00 86.25 112 ILE A CA 1
ATOM 826 C C . ILE A 1 112 ? 31.074 5.996 -38.519 1.00 86.25 112 ILE A C 1
ATOM 828 O O . ILE A 1 112 ? 31.744 6.709 -39.264 1.00 86.25 112 ILE A O 1
ATOM 832 N N . ARG A 1 113 ? 31.647 5.076 -37.732 1.00 87.62 113 ARG A N 1
ATOM 833 C CA . ARG A 1 113 ? 33.099 4.854 -37.680 1.00 87.62 113 ARG A CA 1
ATOM 834 C C . ARG A 1 113 ? 33.655 4.432 -39.040 1.00 87.62 113 ARG A C 1
ATOM 836 O O . ARG A 1 113 ? 34.703 4.932 -39.440 1.00 87.62 113 ARG A O 1
ATOM 843 N N . ARG A 1 114 ? 32.968 3.544 -39.766 1.00 88.50 114 ARG A N 1
ATOM 844 C CA . ARG A 1 114 ? 33.377 3.123 -41.115 1.00 88.50 114 ARG A CA 1
ATOM 845 C C . ARG A 1 114 ? 33.365 4.290 -42.098 1.00 88.50 114 ARG A C 1
ATOM 847 O O . ARG A 1 114 ? 34.336 4.435 -42.832 1.00 88.50 114 ARG A O 1
ATOM 854 N N . VAL A 1 115 ? 32.317 5.117 -42.096 1.00 86.12 115 VAL A N 1
ATOM 855 C CA . VAL A 1 115 ? 32.251 6.313 -42.954 1.00 86.12 115 VAL A CA 1
ATOM 856 C C . VAL A 1 115 ? 33.380 7.276 -42.596 1.00 86.12 115 VAL A C 1
ATOM 858 O O . VAL A 1 115 ? 34.141 7.663 -43.476 1.00 86.12 115 VAL A O 1
ATOM 861 N N . ARG A 1 116 ? 33.593 7.563 -41.306 1.00 84.88 116 ARG A N 1
ATOM 862 C CA . ARG A 1 116 ? 34.728 8.383 -40.858 1.00 84.88 116 ARG A CA 1
ATOM 863 C C . ARG A 1 116 ? 36.063 7.848 -41.372 1.00 84.88 116 ARG A C 1
ATOM 865 O O . ARG A 1 116 ? 36.832 8.620 -41.924 1.00 84.88 116 ARG A O 1
ATOM 872 N N . MET A 1 117 ? 36.312 6.542 -41.252 1.00 85.56 117 MET A N 1
ATOM 873 C CA . MET A 1 117 ? 37.539 5.916 -41.758 1.00 85.56 117 MET A CA 1
ATOM 874 C C . MET A 1 117 ? 37.677 5.985 -43.279 1.00 85.56 117 MET A C 1
ATOM 876 O O . MET A 1 117 ? 38.793 6.117 -43.760 1.00 85.56 117 MET A O 1
ATOM 880 N N . LEU A 1 118 ? 36.591 5.855 -44.046 1.00 84.75 118 LEU A N 1
ATOM 881 C CA . LEU A 1 118 ? 36.642 5.954 -45.509 1.00 84.75 118 LEU A CA 1
ATOM 882 C C . LEU A 1 118 ? 36.957 7.375 -45.965 1.00 84.75 118 LEU A C 1
ATOM 884 O O . LEU A 1 118 ? 37.746 7.549 -46.883 1.00 84.75 118 LEU A O 1
ATOM 888 N N . HIS A 1 119 ? 36.375 8.372 -45.301 1.00 82.62 119 HIS A N 1
ATOM 889 C CA . HIS A 1 119 ? 36.636 9.767 -45.624 1.00 82.62 119 HIS A CA 1
ATOM 890 C C . HIS A 1 119 ? 37.974 10.262 -45.044 1.00 82.62 119 HIS A C 1
ATOM 892 O O . HIS A 1 119 ? 38.518 11.222 -45.572 1.00 82.62 119 HIS A O 1
ATOM 898 N N . SER A 1 120 ? 38.538 9.621 -44.008 1.00 78.25 120 SER A N 1
ATOM 899 C CA . SER A 1 120 ? 39.854 9.977 -43.444 1.00 78.25 120 SER A CA 1
ATOM 900 C C . SER A 1 120 ? 41.033 9.154 -43.982 1.00 78.25 120 SER A C 1
ATOM 902 O O . SER A 1 120 ? 42.180 9.601 -43.890 1.00 78.25 120 SER A O 1
ATOM 904 N N . ARG A 1 121 ? 40.797 7.957 -44.545 1.00 68.88 121 ARG A N 1
ATOM 905 C CA . ARG A 1 121 ? 41.841 7.153 -45.201 1.00 68.88 121 ARG A CA 1
ATOM 906 C C . ARG A 1 121 ? 42.311 7.870 -46.460 1.00 68.88 121 ARG A C 1
ATOM 908 O O . ARG A 1 121 ? 41.518 8.111 -47.355 1.00 68.88 121 ARG A O 1
ATOM 915 N N . GLY A 1 122 ? 43.610 8.146 -46.516 1.00 61.09 122 GLY A N 1
ATOM 916 C CA . GLY A 1 122 ? 44.266 8.784 -47.661 1.00 61.09 122 GLY A CA 1
ATOM 917 C C . GLY A 1 122 ? 44.967 10.091 -47.310 1.00 61.09 122 GLY A C 1
ATOM 918 O O . GLY A 1 122 ? 45.760 10.581 -48.105 1.00 61.09 122 GLY A O 1
ATOM 919 N N . TRP A 1 123 ? 44.752 10.645 -46.111 1.00 55.34 123 TRP A N 1
ATOM 920 C CA . TRP A 1 123 ? 45.189 12.011 -45.848 1.00 55.34 123 TRP A CA 1
ATOM 921 C C . TRP A 1 123 ? 46.004 12.230 -44.583 1.00 55.34 123 TRP A C 1
ATOM 923 O O . TRP A 1 123 ? 45.507 12.206 -43.460 1.00 55.34 123 TRP A O 1
ATOM 933 N N . GLY A 1 124 ? 47.260 12.606 -44.818 1.00 54.12 124 GLY A N 1
ATOM 934 C CA . GLY A 1 124 ? 47.953 13.598 -44.010 1.00 54.12 124 GLY A CA 1
ATOM 935 C C . GLY A 1 124 ? 47.893 14.947 -44.728 1.00 54.12 124 GLY A C 1
ATOM 936 O O . GLY A 1 124 ? 48.479 15.075 -45.792 1.00 54.12 124 GLY A O 1
ATOM 937 N N . ALA A 1 125 ? 47.180 15.926 -44.170 1.00 58.03 125 ALA A N 1
ATOM 938 C CA . ALA A 1 125 ? 47.304 17.380 -44.385 1.00 58.03 125 ALA A CA 1
ATOM 939 C C . ALA A 1 125 ? 47.412 17.996 -45.814 1.00 58.03 125 ALA A C 1
ATOM 941 O O . ALA A 1 125 ? 47.591 19.207 -45.883 1.00 58.03 125 ALA A O 1
ATOM 942 N N . LYS A 1 126 ? 47.350 17.254 -46.935 1.00 68.25 126 LYS A N 1
ATOM 943 C CA . LYS A 1 126 ? 47.911 17.742 -48.218 1.00 68.25 126 LYS A CA 1
ATOM 944 C C . LYS A 1 126 ? 47.009 17.850 -49.445 1.00 68.25 126 LYS A C 1
ATOM 946 O O . LYS A 1 126 ? 47.457 18.488 -50.391 1.00 68.25 126 LYS A O 1
ATOM 951 N N . SER A 1 127 ? 45.826 17.248 -49.514 1.00 77.00 127 SER A N 1
ATOM 952 C CA . SER A 1 127 ? 44.936 17.556 -50.649 1.00 77.00 127 SER A CA 1
ATOM 953 C C . SER A 1 127 ? 43.986 18.696 -50.241 1.00 77.00 127 SER A C 1
ATOM 955 O O . SER A 1 127 ? 44.116 19.256 -49.155 1.00 77.00 127 SER A O 1
ATOM 957 N N . GLU A 1 128 ? 43.079 19.129 -51.105 1.00 85.81 128 GLU A N 1
ATOM 958 C CA . GLU A 1 128 ? 42.049 20.127 -50.765 1.00 85.81 128 GLU A CA 1
ATOM 959 C C . GLU A 1 128 ? 40.643 19.514 -50.823 1.00 85.81 128 GLU A C 1
ATOM 961 O O . GLU A 1 128 ? 39.657 20.157 -50.462 1.00 85.81 128 GLU A O 1
ATOM 966 N N . ARG A 1 129 ? 40.538 18.253 -51.275 1.00 86.88 129 ARG A N 1
ATOM 967 C CA . ARG A 1 129 ? 39.277 17.564 -51.573 1.00 86.88 129 ARG A CA 1
ATOM 968 C C . ARG A 1 129 ? 39.258 16.120 -51.074 1.00 86.88 129 ARG A C 1
ATOM 970 O O . ARG A 1 129 ? 40.229 15.386 -51.235 1.00 86.88 129 ARG A O 1
ATOM 977 N N . CYS A 1 130 ? 38.134 15.688 -50.515 1.00 83.38 130 CYS A N 1
ATOM 978 C CA . CYS A 1 130 ? 37.927 14.314 -50.075 1.00 83.38 130 CYS A CA 1
ATOM 979 C C . CYS A 1 130 ? 37.994 13.338 -51.261 1.00 83.38 130 CYS A C 1
ATOM 981 O O . CYS A 1 130 ? 37.342 13.541 -52.282 1.00 83.38 130 CYS A O 1
ATOM 983 N N . GLU A 1 131 ? 38.756 12.254 -51.120 1.00 83.19 131 GLU A N 1
ATOM 984 C CA . GLU A 1 131 ? 38.931 11.250 -52.181 1.00 83.19 131 GLU A CA 1
ATOM 985 C C . GLU A 1 131 ? 37.667 10.422 -52.440 1.00 83.19 131 GLU A C 1
ATOM 987 O O . GLU A 1 131 ? 37.510 9.857 -53.520 1.00 83.19 131 GLU A O 1
ATOM 992 N N . HIS A 1 132 ? 36.757 10.350 -51.465 1.00 82.56 132 HIS A N 1
ATOM 993 C CA . HIS A 1 132 ? 35.540 9.556 -51.592 1.00 82.56 132 HIS A CA 1
ATOM 994 C C . HIS A 1 132 ? 34.456 10.253 -52.423 1.00 82.56 132 HIS A C 1
ATOM 996 O O . HIS A 1 132 ? 33.784 9.599 -53.216 1.00 82.56 132 HIS A O 1
ATOM 1002 N N . ASP A 1 133 ? 34.278 11.565 -52.241 1.00 84.12 133 ASP A N 1
ATOM 1003 C CA . ASP A 1 133 ? 33.175 12.329 -52.842 1.00 84.12 133 ASP A CA 1
ATOM 1004 C C . ASP A 1 133 ? 33.622 13.561 -53.659 1.00 84.12 133 ASP A C 1
ATOM 1006 O O . ASP A 1 133 ? 32.791 14.232 -54.272 1.00 84.12 133 ASP A O 1
ATOM 1010 N N . GLY A 1 134 ? 34.924 13.869 -53.701 1.00 86.56 134 GLY A N 1
ATOM 1011 C CA . GLY A 1 134 ? 35.503 14.990 -54.452 1.00 86.56 134 GLY A CA 1
ATOM 1012 C C . GLY A 1 134 ? 35.204 16.386 -53.883 1.00 86.56 134 GLY A C 1
ATOM 1013 O O . GLY A 1 134 ? 35.591 17.391 -54.500 1.00 86.56 134 GLY A O 1
ATOM 1014 N N . GLN A 1 135 ? 34.521 16.472 -52.735 1.00 89.25 135 GLN A N 1
ATOM 1015 C CA . GLN A 1 135 ? 34.131 17.730 -52.092 1.00 89.25 135 GLN A CA 1
ATOM 1016 C C . GLN A 1 135 ? 35.302 18.372 -51.336 1.00 89.25 135 GLN A C 1
ATOM 1018 O O . GLN A 1 135 ? 36.197 17.649 -50.896 1.00 89.25 135 GLN A O 1
ATOM 1023 N N . PRO A 1 136 ? 35.307 19.706 -51.135 1.00 87.88 136 PRO A N 1
ATOM 1024 C CA . PRO A 1 136 ? 36.311 20.378 -50.311 1.00 87.88 136 PRO A CA 1
ATOM 1025 C C . PRO A 1 136 ? 36.403 19.774 -48.908 1.00 87.88 136 PRO A C 1
ATOM 1027 O O . PRO A 1 136 ? 35.383 19.412 -48.326 1.00 87.88 136 PRO A O 1
ATOM 1030 N N . TRP A 1 137 ? 37.614 19.655 -48.367 1.00 81.31 137 TRP A N 1
ATOM 1031 C CA . TRP A 1 137 ? 37.820 19.127 -47.019 1.00 81.31 137 TRP A CA 1
ATOM 1032 C C . TRP A 1 137 ? 37.626 20.203 -45.926 1.00 81.31 137 TRP A C 1
ATOM 1034 O O . TRP A 1 137 ? 38.138 21.310 -46.094 1.00 81.31 137 TRP A O 1
ATOM 1044 N N . PRO A 1 138 ? 36.989 19.893 -44.775 1.00 84.88 138 PRO A N 1
ATOM 1045 C CA . PRO A 1 138 ? 36.233 18.672 -44.494 1.00 84.88 138 PRO A CA 1
ATOM 1046 C C . PRO A 1 138 ? 34.971 18.602 -45.360 1.00 84.88 138 PRO A C 1
ATOM 1048 O O . PRO A 1 138 ? 34.224 19.572 -45.461 1.00 84.88 138 PRO A O 1
ATOM 1051 N N . CYS A 1 139 ? 34.730 17.441 -45.978 1.00 86.12 139 CYS A N 1
ATOM 1052 C CA . CYS A 1 139 ? 33.548 17.255 -46.821 1.00 86.12 139 CYS A CA 1
ATOM 1053 C C . CYS A 1 139 ? 32.260 17.385 -45.996 1.00 86.12 139 CYS A C 1
ATOM 1055 O O . CYS A 1 139 ? 32.231 17.085 -44.797 1.00 86.12 139 CYS A O 1
ATOM 1057 N N . SER A 1 140 ? 31.171 17.796 -46.649 1.00 88.81 140 SER A N 1
ATOM 1058 C CA . SER A 1 140 ? 29.860 17.985 -46.012 1.00 88.81 140 SER A CA 1
ATOM 1059 C C . SER A 1 140 ? 29.367 16.731 -45.286 1.00 88.81 140 SER A C 1
ATOM 1061 O O . SER A 1 140 ? 28.740 16.843 -44.236 1.00 88.81 140 SER A O 1
ATOM 1063 N N . THR A 1 141 ? 29.712 15.543 -45.787 1.00 86.62 141 THR A N 1
ATOM 1064 C CA . THR A 1 141 ? 29.415 14.252 -45.154 1.00 86.62 141 THR A CA 1
ATOM 1065 C C . THR A 1 141 ? 30.041 14.134 -43.761 1.00 86.62 141 THR A C 1
ATOM 1067 O O . THR A 1 141 ? 29.364 13.745 -42.811 1.00 86.62 141 THR A O 1
ATOM 1070 N N . LEU A 1 142 ? 31.317 14.504 -43.603 1.00 83.06 142 LEU A N 1
ATOM 1071 C CA . LEU A 1 142 ? 31.976 14.500 -42.293 1.00 83.06 142 LEU A CA 1
ATOM 1072 C C . LEU A 1 142 ? 31.436 15.599 -41.381 1.00 83.06 142 LEU A C 1
ATOM 1074 O O . LEU A 1 142 ? 31.164 15.327 -40.215 1.00 83.06 142 LEU A O 1
ATOM 1078 N N . GLY A 1 143 ? 31.208 16.800 -41.921 1.00 84.38 143 GLY A N 1
ATOM 1079 C CA . GLY A 1 143 ? 30.590 17.891 -41.166 1.00 84.38 143 GLY A CA 1
ATOM 1080 C C . GLY A 1 143 ? 29.212 17.510 -40.613 1.00 84.38 143 GLY A C 1
ATOM 1081 O O . GLY A 1 143 ? 28.920 17.768 -39.448 1.00 84.38 143 GLY A O 1
ATOM 1082 N N . ALA A 1 144 ? 28.389 16.824 -41.412 1.00 86.12 144 ALA A N 1
ATOM 1083 C CA . ALA A 1 144 ? 27.082 16.325 -40.990 1.00 86.12 144 ALA A CA 1
ATOM 1084 C C . ALA A 1 144 ? 27.189 15.236 -39.910 1.00 86.12 144 ALA A C 1
ATOM 1086 O O . ALA A 1 144 ? 26.413 15.244 -38.956 1.00 86.12 144 ALA A O 1
ATOM 1087 N N . LEU A 1 145 ? 28.160 14.321 -40.018 1.00 84.69 145 LEU A N 1
ATOM 1088 C CA . LEU A 1 145 ? 28.396 13.295 -38.997 1.00 84.69 145 LEU A CA 1
ATOM 1089 C C . LEU A 1 145 ? 28.868 13.894 -37.669 1.00 84.69 145 LEU A C 1
ATOM 1091 O O . LEU A 1 145 ? 28.400 13.478 -36.610 1.00 84.69 145 LEU A O 1
ATOM 1095 N N . ASP A 1 146 ? 29.765 14.875 -37.706 1.00 82.00 146 ASP A N 1
ATOM 1096 C CA . ASP A 1 146 ? 30.260 15.532 -36.497 1.00 82.00 146 ASP A CA 1
ATOM 1097 C C . ASP A 1 146 ? 29.186 16.414 -35.851 1.00 82.00 146 ASP A C 1
ATOM 1099 O O . ASP A 1 146 ? 29.055 16.412 -34.626 1.00 82.00 146 ASP A O 1
ATOM 1103 N N . ALA A 1 147 ? 28.343 17.075 -36.650 1.00 82.94 147 ALA A N 1
ATOM 1104 C CA . ALA A 1 147 ? 27.169 17.789 -36.154 1.00 82.94 147 ALA A CA 1
ATOM 1105 C C . ALA A 1 147 ? 26.143 16.839 -35.507 1.00 82.94 147 ALA A C 1
ATOM 1107 O O . ALA A 1 147 ? 25.629 17.136 -34.428 1.00 82.94 147 ALA A O 1
ATOM 1108 N N . ALA A 1 148 ? 25.876 15.678 -36.112 1.00 78.31 148 ALA A N 1
ATOM 1109 C CA . ALA A 1 148 ? 24.954 14.678 -35.566 1.00 78.31 148 ALA A CA 1
ATOM 1110 C C . ALA A 1 148 ? 25.455 14.071 -34.241 1.00 78.31 148 ALA A C 1
ATOM 1112 O O . ALA A 1 148 ? 24.671 13.835 -33.326 1.00 78.31 148 ALA A O 1
ATOM 1113 N N . VAL A 1 149 ? 26.767 13.858 -34.101 1.00 75.50 149 VAL A N 1
ATOM 1114 C CA . VAL A 1 149 ? 27.365 13.371 -32.845 1.00 75.50 149 VAL A CA 1
ATOM 1115 C C . VAL A 1 149 ? 27.440 14.483 -31.789 1.00 75.50 149 VAL A C 1
ATOM 1117 O O . VAL A 1 149 ? 27.188 14.236 -30.612 1.00 75.50 149 VAL A O 1
ATOM 1120 N N . GLY A 1 150 ? 27.752 15.718 -32.193 1.00 68.31 150 GLY A N 1
ATOM 1121 C CA . GLY A 1 150 ? 27.855 16.867 -31.289 1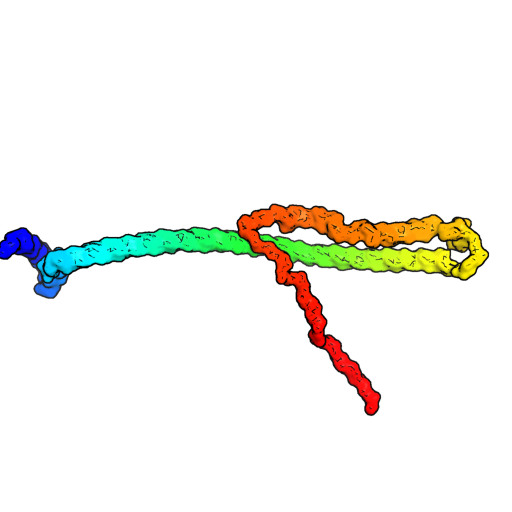.00 68.31 150 GLY A CA 1
ATOM 1122 C C . GLY A 1 150 ? 26.511 17.347 -30.728 1.00 68.31 150 GLY A C 1
ATOM 1123 O O . GLY A 1 150 ? 26.452 17.788 -29.581 1.00 68.31 150 GLY A O 1
ATOM 1124 N N . THR A 1 151 ? 25.427 17.231 -31.500 1.00 58.78 151 THR A N 1
ATOM 1125 C CA . THR A 1 151 ? 24.058 17.544 -31.043 1.00 58.78 151 THR A CA 1
ATOM 1126 C C . THR A 1 151 ? 23.545 16.508 -30.047 1.00 58.78 151 THR A C 1
ATOM 1128 O O . THR A 1 151 ? 23.021 16.891 -29.002 1.00 58.78 151 THR A O 1
ATOM 1131 N N . ALA A 1 152 ? 23.824 15.218 -30.268 1.00 57.81 152 ALA A N 1
ATOM 1132 C CA . ALA A 1 152 ? 23.483 14.155 -29.319 1.00 57.81 152 ALA A CA 1
ATOM 1133 C C . ALA A 1 152 ? 24.125 14.351 -27.927 1.00 57.81 152 ALA A C 1
ATOM 1135 O O . ALA A 1 152 ? 23.522 13.987 -26.924 1.00 57.81 152 ALA A O 1
ATOM 1136 N N . GLY A 1 153 ? 25.312 14.966 -27.845 1.00 52.22 153 GLY A N 1
ATOM 1137 C CA . GLY A 1 153 ? 25.983 15.271 -26.574 1.00 52.22 153 GLY A CA 1
ATOM 1138 C C . GLY A 1 153 ? 25.545 16.573 -25.885 1.00 52.22 153 GLY A C 1
ATOM 1139 O O . GLY A 1 153 ? 25.818 16.736 -24.699 1.00 52.22 153 GLY A O 1
ATOM 1140 N N . ARG A 1 154 ? 24.888 17.505 -26.594 1.00 53.31 154 ARG A N 1
ATOM 1141 C CA . ARG A 1 154 ? 24.423 18.794 -26.032 1.00 53.31 154 ARG A CA 1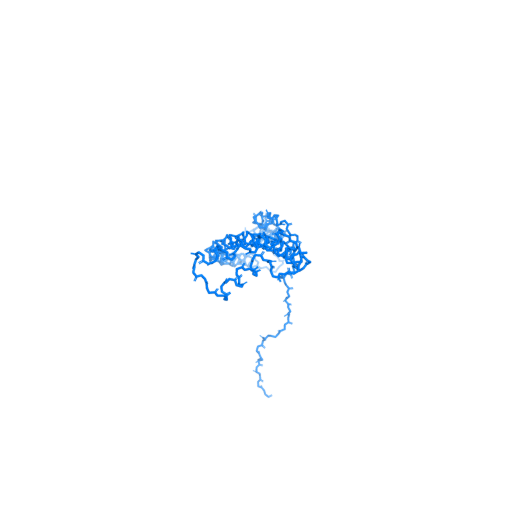
ATOM 1142 C C . ARG A 1 154 ? 22.921 18.841 -25.755 1.00 53.31 154 ARG A C 1
ATOM 1144 O O . ARG A 1 154 ? 22.517 19.539 -24.833 1.00 53.31 154 ARG A O 1
ATOM 1151 N N . GLU A 1 155 ? 22.108 18.104 -26.511 1.00 49.00 155 GLU A N 1
ATOM 1152 C CA . GLU A 1 155 ? 20.655 18.010 -26.292 1.00 49.00 155 GLU A CA 1
ATOM 1153 C C . GLU A 1 155 ? 20.245 16.826 -25.410 1.00 49.00 155 GLU A C 1
ATOM 1155 O O . GLU A 1 155 ? 19.130 16.817 -24.895 1.00 49.00 155 GLU A O 1
ATOM 1160 N N . ALA A 1 156 ? 21.154 15.889 -25.115 1.00 49.56 156 ALA A N 1
ATOM 1161 C CA . ALA A 1 156 ? 20.996 14.944 -24.008 1.00 49.56 156 ALA A CA 1
ATOM 1162 C C . ALA A 1 156 ? 21.227 15.619 -22.639 1.00 49.56 156 ALA A C 1
ATOM 1164 O O . ALA A 1 156 ? 21.832 15.039 -21.738 1.00 49.56 156 ALA A O 1
ATOM 1165 N N . SER A 1 157 ? 20.721 16.847 -22.461 1.00 46.53 157 SER A N 1
ATOM 1166 C CA . SER A 1 157 ? 20.285 17.251 -21.131 1.00 46.53 157 SER A CA 1
ATOM 1167 C C . SER A 1 157 ? 19.249 16.216 -20.710 1.00 46.53 157 SER A C 1
ATOM 1169 O O . SER A 1 157 ? 18.268 15.977 -21.420 1.00 46.53 157 SER A O 1
ATOM 1171 N N . VAL A 1 158 ? 19.518 15.564 -19.584 1.00 52.44 158 VAL A N 1
ATOM 1172 C CA . VAL A 1 158 ? 18.787 14.427 -19.003 1.00 52.44 158 VAL A CA 1
ATOM 1173 C C . VAL A 1 158 ? 17.281 14.703 -18.836 1.00 52.44 158 VAL A C 1
ATOM 1175 O O . VAL A 1 158 ? 16.503 13.795 -18.575 1.00 52.44 158 VAL A O 1
ATOM 1178 N N . ASP A 1 159 ? 16.833 15.926 -19.081 1.00 55.56 159 ASP A N 1
ATOM 1179 C CA . ASP A 1 159 ? 15.476 16.389 -18.876 1.00 55.56 159 ASP A CA 1
ATOM 1180 C C . ASP A 1 159 ? 14.485 16.108 -20.012 1.00 55.56 159 ASP A C 1
ATOM 1182 O O . ASP A 1 159 ? 13.317 15.917 -19.723 1.00 55.56 159 ASP A O 1
ATOM 1186 N N . GLY A 1 160 ? 14.855 16.016 -21.293 1.00 54.94 160 GLY A N 1
ATOM 1187 C CA . GLY A 1 160 ? 13.831 16.012 -22.361 1.00 54.94 160 GLY A CA 1
ATOM 1188 C C . GLY A 1 160 ? 12.929 14.762 -22.412 1.00 54.94 160 GLY A C 1
ATOM 1189 O O . GLY A 1 160 ? 11.708 14.853 -22.564 1.00 54.94 160 GLY A O 1
ATOM 1190 N N . ILE A 1 161 ? 13.530 13.576 -22.287 1.00 52.41 161 ILE A N 1
ATOM 1191 C CA . ILE A 1 161 ? 12.805 12.291 -22.270 1.00 52.41 161 ILE A CA 1
ATOM 1192 C C . ILE A 1 161 ? 12.296 11.995 -20.857 1.00 52.41 161 ILE A C 1
ATOM 1194 O O . ILE A 1 161 ? 11.156 11.559 -20.695 1.00 52.41 161 ILE A O 1
ATOM 1198 N N . THR A 1 162 ? 13.092 12.311 -19.834 1.00 53.12 162 THR A N 1
ATOM 1199 C CA . THR A 1 162 ? 12.700 12.149 -18.432 1.00 53.12 162 THR A CA 1
ATOM 1200 C C . THR A 1 162 ? 11.508 13.045 -18.093 1.00 53.12 162 THR A C 1
ATOM 1202 O O . THR A 1 162 ? 10.550 12.536 -17.540 1.00 53.12 162 THR A O 1
ATOM 1205 N N . GLN A 1 163 ? 11.440 14.306 -18.539 1.00 52.03 163 GLN A N 1
ATOM 1206 C CA . GLN A 1 163 ? 10.274 15.190 -18.341 1.00 52.03 163 GLN A CA 1
ATOM 1207 C C . GLN A 1 163 ? 9.025 14.758 -19.120 1.00 52.03 163 GLN A C 1
ATOM 1209 O O . GLN A 1 163 ? 7.923 15.132 -18.733 1.00 52.03 163 GLN A O 1
ATOM 1214 N N . ARG A 1 164 ? 9.154 13.980 -20.207 1.00 54.84 164 ARG A N 1
ATOM 1215 C CA . ARG A 1 164 ? 7.994 13.446 -20.950 1.00 54.84 164 ARG A CA 1
ATOM 1216 C C . ARG A 1 164 ? 7.467 12.130 -20.384 1.00 54.84 164 ARG A C 1
ATOM 1218 O O . ARG A 1 164 ? 6.279 11.860 -20.526 1.00 54.84 164 ARG A O 1
ATOM 1225 N N . ILE A 1 165 ? 8.321 11.325 -19.750 1.00 55.28 165 ILE A N 1
ATOM 1226 C CA . ILE A 1 165 ? 7.945 10.045 -19.124 1.00 55.28 165 ILE A CA 1
ATOM 1227 C C . ILE A 1 165 ? 7.595 10.232 -17.633 1.00 55.28 165 ILE A C 1
ATOM 1229 O O . ILE A 1 165 ? 6.689 9.575 -17.121 1.00 55.28 165 ILE A O 1
ATOM 1233 N N . ALA A 1 166 ? 8.228 11.187 -16.948 1.00 44.50 166 ALA A N 1
ATOM 1234 C CA . ALA A 1 166 ? 7.982 11.519 -15.546 1.00 44.50 166 ALA A CA 1
ATOM 1235 C C . ALA A 1 166 ? 6.635 12.191 -15.193 1.00 44.50 166 ALA A C 1
ATOM 1237 O O . ALA A 1 166 ? 6.326 12.166 -13.999 1.00 44.50 166 ALA A O 1
ATOM 1238 N N . PRO A 1 167 ? 5.773 12.729 -16.092 1.00 48.34 167 PRO A N 1
ATOM 1239 C CA . PRO A 1 167 ? 4.513 13.339 -15.655 1.00 48.34 167 PRO A CA 1
ATOM 1240 C C . PRO A 1 167 ? 3.577 12.355 -14.943 1.00 48.34 167 PRO A C 1
ATOM 1242 O O . PRO A 1 167 ? 2.707 12.786 -14.198 1.00 48.34 167 PRO A O 1
ATOM 1245 N N . MET A 1 168 ? 3.763 11.040 -15.122 1.00 48.00 168 MET A N 1
ATOM 1246 C CA . MET A 1 168 ? 2.999 10.032 -14.375 1.00 48.00 168 MET A CA 1
ATOM 1247 C C . MET A 1 168 ? 3.668 9.560 -13.076 1.00 48.00 168 MET A C 1
ATOM 1249 O O . MET A 1 168 ? 2.990 8.957 -12.250 1.00 48.00 168 MET A O 1
ATOM 1253 N N . GLN A 1 169 ? 4.961 9.832 -12.863 1.00 52.34 169 GLN A N 1
ATOM 1254 C CA . GLN A 1 169 ? 5.662 9.478 -11.618 1.00 52.34 169 GLN A CA 1
ATOM 1255 C C . GLN A 1 169 ? 5.822 10.667 -10.656 1.00 52.34 169 GLN A C 1
ATOM 1257 O O . GLN A 1 169 ? 5.893 10.447 -9.452 1.00 52.34 169 GLN A O 1
ATOM 1262 N N . ALA A 1 170 ? 5.827 11.911 -11.151 1.00 46.84 170 ALA A N 1
ATOM 1263 C CA . ALA A 1 170 ? 6.089 13.111 -10.347 1.00 46.84 170 ALA A CA 1
ATOM 1264 C C . ALA A 1 170 ? 4.833 13.896 -9.898 1.00 46.84 170 ALA A C 1
ATOM 1266 O O . ALA A 1 170 ? 4.963 14.839 -9.126 1.00 46.84 170 ALA A O 1
ATOM 1267 N N . LEU A 1 171 ? 3.625 13.524 -10.347 1.00 43.72 171 LEU A N 1
ATOM 1268 C CA . LEU A 1 171 ? 2.360 14.211 -10.009 1.00 43.72 171 LEU A CA 1
ATOM 1269 C C . LEU A 1 171 ? 1.381 13.334 -9.211 1.00 43.72 171 LEU A C 1
ATOM 1271 O O . LEU A 1 171 ? 0.168 13.398 -9.401 1.00 43.72 171 LEU A O 1
ATOM 1275 N N . ARG A 1 172 ? 1.882 12.506 -8.291 1.00 50.06 172 ARG A N 1
ATOM 1276 C CA . ARG A 1 172 ? 1.070 12.099 -7.138 1.00 50.06 172 ARG A CA 1
ATOM 1277 C C . ARG A 1 172 ? 1.556 12.913 -5.953 1.00 50.06 172 ARG A C 1
ATOM 1279 O O . ARG A 1 172 ? 2.553 12.567 -5.333 1.00 50.06 172 ARG A O 1
ATOM 1286 N N . GLU A 1 173 ? 0.849 14.008 -5.686 1.00 46.66 173 GLU A N 1
ATOM 1287 C CA . GLU A 1 173 ? 0.835 14.651 -4.376 1.00 46.66 173 GLU A CA 1
ATOM 1288 C C . GLU A 1 173 ? 0.451 13.570 -3.358 1.00 46.66 173 GLU A C 1
ATOM 1290 O O . GLU A 1 173 ? -0.713 13.199 -3.215 1.00 46.66 173 GLU A O 1
ATOM 1295 N N . VAL A 1 174 ? 1.457 12.962 -2.734 1.00 47.97 174 VAL A N 1
ATOM 1296 C CA . VAL A 1 174 ? 1.264 12.201 -1.506 1.00 47.97 174 VAL A CA 1
ATOM 1297 C C . VAL A 1 174 ? 1.082 13.270 -0.425 1.00 47.97 174 VAL A C 1
ATOM 1299 O O . VAL A 1 174 ? 1.975 14.104 -0.280 1.00 47.97 174 VAL A O 1
ATOM 1302 N N . PRO A 1 175 ? -0.054 13.308 0.296 1.00 48.81 175 PRO A N 1
ATOM 1303 C CA . PRO A 1 175 ? -0.322 14.332 1.312 1.00 48.81 175 PRO A CA 1
ATOM 1304 C C . PRO A 1 175 ? 0.655 14.325 2.497 1.00 48.81 175 PRO A C 1
ATOM 1306 O O . PRO A 1 175 ? 0.617 15.234 3.320 1.00 48.81 175 PRO A O 1
ATOM 1309 N N . ASP A 1 176 ? 1.547 13.339 2.565 1.00 50.47 176 ASP A N 1
ATOM 1310 C CA . ASP A 1 176 ? 2.482 13.143 3.660 1.00 50.47 176 ASP A CA 1
ATOM 1311 C C . ASP A 1 176 ? 3.904 13.364 3.128 1.00 50.47 176 ASP A C 1
ATOM 1313 O O . ASP A 1 176 ? 4.419 12.581 2.330 1.00 50.47 176 ASP A O 1
ATOM 1317 N N . GLY A 1 177 ? 4.502 14.494 3.513 1.00 47.91 177 GLY A N 1
ATOM 1318 C CA . GLY A 1 177 ? 5.766 15.038 3.010 1.00 47.91 177 GLY A CA 1
ATOM 1319 C C . GLY A 1 177 ? 7.031 14.238 3.341 1.00 47.91 177 GLY A C 1
ATOM 1320 O O . GLY A 1 177 ? 7.986 14.797 3.875 1.00 47.91 177 GLY A O 1
ATOM 1321 N N . GLU A 1 178 ? 7.084 12.961 2.977 1.00 45.00 178 GLU A N 1
ATOM 1322 C CA . GLU A 1 178 ? 8.301 12.152 3.019 1.00 45.00 178 GLU A CA 1
ATOM 1323 C C . GLU A 1 178 ? 8.849 11.972 1.600 1.00 45.00 178 GLU A C 1
ATOM 1325 O O . GLU A 1 178 ? 8.470 11.095 0.824 1.00 45.00 178 GLU A O 1
ATOM 1330 N N . HIS A 1 179 ? 9.739 12.888 1.228 1.00 49.22 179 HIS A N 1
ATOM 1331 C CA . HIS A 1 179 ? 10.423 12.880 -0.055 1.00 49.22 179 HIS A CA 1
ATOM 1332 C C . HIS A 1 179 ? 11.317 11.636 -0.206 1.00 49.22 179 HIS A C 1
ATOM 1334 O O . HIS A 1 179 ? 12.226 11.407 0.592 1.00 49.22 179 HIS A O 1
ATOM 1340 N N . TYR A 1 180 ? 11.142 10.910 -1.315 1.00 48.59 180 TYR A N 1
ATOM 1341 C CA . TYR A 1 180 ? 12.006 9.838 -1.841 1.00 48.59 180 TYR A CA 1
ATOM 1342 C C . TYR A 1 180 ? 13.424 10.311 -2.255 1.00 48.59 180 TYR A C 1
ATOM 1344 O O . TYR A 1 180 ? 13.970 9.878 -3.267 1.00 48.59 180 TYR A O 1
ATOM 1352 N N . ALA A 1 181 ? 14.052 11.217 -1.504 1.00 46.47 181 ALA A N 1
ATOM 1353 C CA . ALA A 1 181 ? 15.340 11.811 -1.867 1.00 46.47 181 ALA A CA 1
ATOM 1354 C C . ALA A 1 181 ? 16.566 11.154 -1.197 1.00 46.47 181 ALA A C 1
ATOM 1356 O O . ALA A 1 181 ? 17.676 11.638 -1.393 1.00 46.47 181 ALA A O 1
ATOM 1357 N N . ALA A 1 182 ? 16.419 10.068 -0.425 1.00 48.41 182 ALA A N 1
ATOM 1358 C CA . ALA A 1 182 ? 17.501 9.604 0.457 1.00 48.41 182 ALA A CA 1
ATOM 1359 C C . ALA A 1 182 ? 18.034 8.172 0.239 1.00 48.41 182 ALA A C 1
ATOM 1361 O O . ALA A 1 182 ? 18.849 7.733 1.045 1.00 48.41 182 ALA A O 1
ATOM 1362 N N . THR A 1 183 ? 17.634 7.415 -0.795 1.00 50.81 183 THR A N 1
ATOM 1363 C CA . THR A 1 183 ? 17.999 5.972 -0.840 1.00 50.81 183 THR A CA 1
ATOM 1364 C C . THR A 1 183 ? 18.551 5.423 -2.149 1.00 50.81 183 THR A C 1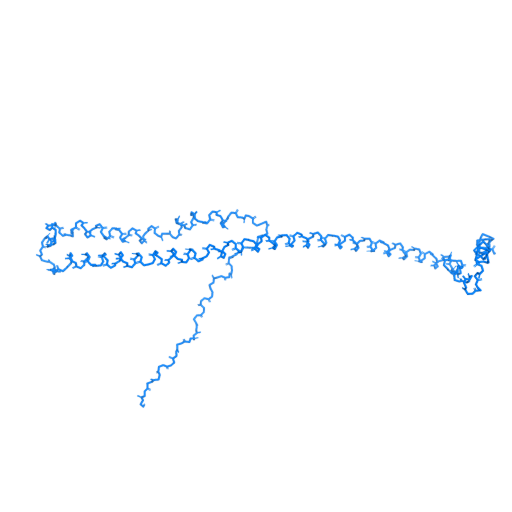
ATOM 1366 O O . THR A 1 183 ? 18.590 4.209 -2.327 1.00 50.81 183 THR A O 1
ATOM 1369 N N . HIS A 1 184 ? 19.079 6.258 -3.041 1.00 44.06 184 HIS A N 1
ATOM 1370 C CA . HIS A 1 184 ? 19.884 5.749 -4.150 1.00 44.06 184 HIS A CA 1
ATOM 1371 C C . HIS A 1 184 ? 21.127 6.612 -4.326 1.00 44.06 184 HIS A C 1
ATOM 1373 O O . HIS A 1 184 ? 21.037 7.705 -4.863 1.00 44.06 184 HIS A O 1
ATOM 1379 N N . HIS A 1 185 ? 22.248 6.116 -3.789 1.00 38.38 185 HIS A N 1
ATOM 1380 C CA . HIS A 1 185 ? 23.629 6.172 -4.300 1.00 38.38 185 HIS A CA 1
ATOM 1381 C C . HIS A 1 185 ? 24.631 6.190 -3.134 1.00 38.38 185 HIS A C 1
ATOM 1383 O O . HIS A 1 185 ? 25.269 7.202 -2.872 1.00 38.38 185 HIS A O 1
ATOM 1389 N N . ASP A 1 186 ? 24.822 5.041 -2.479 1.00 38.22 186 ASP A N 1
ATOM 1390 C CA . ASP A 1 186 ? 26.089 4.754 -1.798 1.00 38.22 186 ASP A CA 1
ATOM 1391 C C . ASP A 1 186 ? 26.865 3.758 -2.672 1.00 38.22 186 ASP A C 1
ATOM 1393 O O . ASP A 1 186 ? 26.855 2.546 -2.463 1.00 38.22 186 ASP A O 1
ATOM 1397 N N . TYR A 1 187 ? 27.482 4.268 -3.746 1.00 45.28 187 TYR A N 1
ATOM 1398 C CA . TYR A 1 187 ? 28.555 3.550 -4.438 1.00 45.28 187 TYR A CA 1
ATOM 1399 C C . TYR A 1 187 ? 29.802 3.642 -3.562 1.00 45.28 187 TYR A C 1
ATOM 1401 O O . TYR A 1 187 ? 30.734 4.401 -3.836 1.00 45.28 187 TYR A O 1
ATOM 1409 N N . ARG A 1 188 ? 29.817 2.866 -2.480 1.00 39.56 188 ARG A N 1
ATOM 1410 C CA . ARG A 1 188 ? 31.029 2.679 -1.701 1.00 39.56 188 ARG A CA 1
ATOM 1411 C C . ARG A 1 188 ? 31.887 1.629 -2.399 1.00 39.56 188 ARG A C 1
ATOM 1413 O O . ARG A 1 188 ? 31.633 0.432 -2.336 1.00 39.56 188 ARG A O 1
ATOM 1420 N N . LEU A 1 189 ? 32.890 2.133 -3.115 1.00 51.78 189 LEU A N 1
ATOM 1421 C CA . LEU A 1 189 ? 34.099 1.414 -3.498 1.00 51.78 189 LEU A CA 1
ATOM 1422 C C . LEU A 1 189 ? 34.607 0.561 -2.327 1.00 51.78 189 LEU A C 1
ATOM 1424 O O . LEU A 1 189 ? 35.130 1.133 -1.375 1.00 51.78 189 LEU A O 1
ATOM 1428 N N . SER A 1 190 ? 34.535 -0.768 -2.435 1.00 47.91 190 SER A N 1
ATOM 1429 C CA . SER A 1 190 ? 35.621 -1.661 -2.003 1.00 47.91 190 SER A CA 1
ATOM 1430 C C . SER A 1 190 ? 35.294 -3.145 -2.207 1.00 47.91 190 SER A C 1
ATOM 1432 O O . SER A 1 190 ? 34.293 -3.625 -1.694 1.00 47.91 190 SER A O 1
ATOM 1434 N N . HIS A 1 191 ? 36.244 -3.833 -2.850 1.00 49.97 191 HIS A N 1
ATOM 1435 C CA . HIS A 1 191 ? 36.531 -5.272 -2.792 1.00 49.97 191 HIS A CA 1
ATOM 1436 C C . HIS A 1 191 ? 35.560 -6.254 -3.467 1.00 49.97 191 HIS A C 1
ATOM 1438 O O . HIS A 1 191 ? 34.565 -6.668 -2.894 1.00 49.97 191 HIS A O 1
ATOM 1444 N N . ASP A 1 192 ? 35.909 -6.653 -4.696 1.00 50.16 192 ASP A N 1
ATOM 1445 C CA . ASP A 1 192 ? 36.365 -8.028 -4.974 1.00 50.16 192 ASP A CA 1
ATOM 1446 C C . ASP A 1 192 ? 36.817 -8.136 -6.440 1.00 50.16 192 ASP A C 1
ATOM 1448 O O . ASP A 1 192 ? 36.056 -8.468 -7.348 1.00 50.16 192 ASP A O 1
ATOM 1452 N N . LEU A 1 193 ? 38.093 -7.825 -6.685 1.00 54.19 193 LEU A N 1
ATOM 1453 C CA . LEU A 1 193 ? 38.805 -8.355 -7.846 1.00 54.19 193 LEU A CA 1
ATOM 1454 C C . LEU A 1 193 ? 39.649 -9.531 -7.341 1.00 54.19 193 LEU A C 1
ATOM 1456 O O . LEU A 1 193 ? 40.378 -9.349 -6.364 1.00 54.19 193 LEU A O 1
ATOM 1460 N N . PRO A 1 194 ? 39.559 -10.720 -7.960 1.00 55.34 194 PRO A N 1
ATOM 1461 C CA . PRO A 1 194 ? 40.345 -11.866 -7.533 1.00 55.34 194 PRO A CA 1
ATOM 1462 C C . PRO A 1 194 ? 41.836 -11.594 -7.752 1.00 55.34 194 PRO A C 1
ATOM 1464 O O . PRO A 1 194 ? 42.234 -11.055 -8.788 1.00 55.34 194 PRO A O 1
ATOM 1467 N N . GLU A 1 195 ? 42.657 -11.980 -6.774 1.00 56.69 195 GLU A N 1
ATOM 1468 C CA . GLU A 1 195 ? 44.113 -11.909 -6.858 1.00 56.69 195 GLU A CA 1
ATOM 1469 C C . GLU A 1 195 ? 44.600 -12.672 -8.095 1.00 56.69 195 GLU A C 1
ATOM 1471 O O . GLU A 1 195 ? 44.470 -13.894 -8.208 1.00 56.69 195 GLU A O 1
ATOM 1476 N N . THR A 1 196 ? 45.176 -11.948 -9.052 1.00 53.00 196 THR A N 1
ATOM 1477 C CA . THR A 1 196 ? 45.917 -12.555 -10.153 1.00 53.00 196 THR A CA 1
ATOM 1478 C C . THR A 1 196 ? 47.206 -13.136 -9.589 1.00 53.00 196 THR A C 1
ATOM 1480 O O . THR A 1 196 ? 48.204 -12.430 -9.443 1.00 53.00 196 THR A O 1
ATOM 1483 N N . GLY A 1 197 ? 47.173 -14.427 -9.264 1.00 63.66 197 GLY A N 1
ATOM 1484 C CA . GLY A 1 197 ? 48.359 -15.215 -8.962 1.00 63.66 197 GLY A CA 1
ATOM 1485 C C . GLY A 1 197 ? 49.369 -15.121 -10.105 1.00 63.66 197 GLY A C 1
ATOM 1486 O O . GLY A 1 197 ? 49.105 -15.555 -11.227 1.00 63.66 197 GLY A O 1
ATOM 1487 N N . GLY A 1 198 ? 50.531 -14.545 -9.809 1.00 47.81 198 GLY A N 1
ATOM 1488 C CA . GLY A 1 198 ? 51.716 -14.575 -10.659 1.00 47.81 198 GLY A CA 1
ATOM 1489 C C . GLY A 1 198 ? 52.832 -15.349 -9.950 1.00 47.81 198 GLY A C 1
ATOM 1490 O O . GLY A 1 198 ? 53.056 -15.104 -8.766 1.00 47.81 198 GLY A O 1
ATOM 1491 N N . PRO A 1 199 ? 53.532 -16.280 -10.624 1.00 62.47 199 PRO A N 1
ATOM 1492 C CA . PRO A 1 199 ? 54.607 -17.051 -10.015 1.00 62.47 199 PRO A CA 1
ATOM 1493 C C . PRO A 1 199 ? 55.954 -16.330 -10.152 1.00 62.47 199 PRO A C 1
ATOM 1495 O O . PRO A 1 199 ? 56.296 -15.886 -11.253 1.00 62.47 199 PRO A O 1
ATOM 1498 N N . ARG A 1 200 ? 56.739 -16.294 -9.069 1.00 48.25 200 ARG A N 1
ATOM 1499 C CA . ARG A 1 200 ? 58.172 -16.655 -9.003 1.00 48.25 200 ARG A CA 1
ATOM 1500 C C . ARG A 1 200 ? 58.739 -16.418 -7.611 1.00 48.25 200 ARG A C 1
ATOM 1502 O O . ARG A 1 200 ? 58.569 -15.294 -7.098 1.00 48.25 200 ARG A O 1
#

Radius of gyration: 44.53 Å; chains: 1; bounding box: 99×44×116 Å

Sequence (200 aa):
MNTKSVNSAAGVILAALAQNRTAAGIALALESAGLLMSPEAAADLASTSTDAVVVAEQAVEELKREHEVSARLRDRLAELEAWKARDEEVQPHRQAIGAANMRMIGVLELRIRRVRMLHSRGWGAKSERCEHDGQPWPCSTLGALDAAVGTAGREASVDGITQRIAPMQALREVPDGEHYAATHHDYRLSHDLPETGGPR